Protein AF-A0AAW1Q7T7-F1 (afdb_monomer)

Structure (mmCIF, N/CA/C/O backbone):
data_AF-A0AAW1Q7T7-F1
#
_entry.id   AF-A0AAW1Q7T7-F1
#
loop_
_atom_site.group_PDB
_atom_site.id
_atom_site.type_symbol
_atom_site.label_atom_id
_atom_site.label_alt_id
_atom_site.label_comp_id
_atom_site.label_asym_id
_atom_site.label_entity_id
_atom_site.label_seq_id
_atom_site.pdbx_PDB_ins_code
_atom_site.Cartn_x
_atom_site.Cartn_y
_atom_site.Cartn_z
_atom_site.occupancy
_atom_site.B_iso_or_equiv
_atom_site.auth_seq_id
_atom_site.auth_comp_id
_atom_site.auth_asym_id
_atom_site.auth_atom_id
_atom_site.pdbx_PDB_model_num
ATOM 1 N N . MET A 1 1 ? 33.930 30.000 38.695 1.00 44.94 1 MET A N 1
ATOM 2 C CA . MET A 1 1 ? 34.443 30.923 37.658 1.00 44.94 1 MET A CA 1
ATOM 3 C C . MET A 1 1 ? 34.977 30.134 36.463 1.00 44.94 1 MET A C 1
ATOM 5 O O . MET A 1 1 ? 36.098 29.655 36.523 1.00 44.94 1 MET A O 1
ATOM 9 N N . ARG A 1 2 ? 34.186 29.991 35.392 1.00 41.31 2 ARG A N 1
ATOM 10 C CA . ARG A 1 2 ? 34.648 29.718 34.016 1.00 41.31 2 ARG A CA 1
ATOM 11 C C . ARG A 1 2 ? 33.565 30.243 33.070 1.00 41.31 2 ARG A C 1
ATOM 13 O O . ARG A 1 2 ? 32.396 29.913 33.235 1.00 41.31 2 ARG A O 1
ATOM 20 N N . ARG A 1 3 ? 33.967 31.155 32.183 1.00 44.03 3 ARG A N 1
ATOM 21 C CA . ARG A 1 3 ? 33.122 31.915 31.253 1.00 44.03 3 ARG A CA 1
ATOM 22 C C . ARG A 1 3 ? 32.625 31.002 30.128 1.00 44.03 3 ARG A C 1
ATOM 24 O O . ARG A 1 3 ? 33.447 30.378 29.466 1.00 44.03 3 ARG A O 1
ATOM 31 N N . LEU A 1 4 ? 31.319 30.996 29.876 1.00 41.22 4 LEU A N 1
ATOM 32 C CA . LEU A 1 4 ? 30.745 30.609 28.589 1.00 41.22 4 LEU A CA 1
ATOM 33 C C . LEU A 1 4 ? 30.208 31.884 27.941 1.00 41.22 4 LEU A C 1
ATOM 35 O O . LEU A 1 4 ? 29.220 32.454 28.394 1.00 41.22 4 LEU A O 1
ATOM 39 N N . ALA A 1 5 ? 30.933 32.360 26.931 1.00 43.62 5 ALA A N 1
ATOM 40 C CA . ALA A 1 5 ? 30.494 33.424 26.046 1.00 43.62 5 ALA A CA 1
ATOM 41 C C . ALA A 1 5 ? 29.508 32.828 25.034 1.00 43.62 5 ALA A C 1
ATOM 43 O O . ALA A 1 5 ? 29.827 31.876 24.320 1.00 43.62 5 ALA A O 1
ATOM 44 N N . SER A 1 6 ? 28.303 33.381 25.013 1.00 41.16 6 SER A N 1
ATOM 45 C CA . SER A 1 6 ? 27.239 33.078 24.069 1.00 41.16 6 SER A CA 1
ATOM 46 C C . SER A 1 6 ? 27.596 33.599 22.674 1.00 41.16 6 SER A C 1
ATOM 48 O O . SER A 1 6 ? 27.747 34.798 22.449 1.00 41.16 6 SER A O 1
ATOM 50 N N . PHE A 1 7 ? 27.699 32.683 21.713 1.00 42.03 7 PHE A N 1
ATOM 51 C CA . PHE A 1 7 ? 27.683 33.000 20.288 1.00 42.03 7 PHE A CA 1
ATOM 52 C C . PHE A 1 7 ? 26.239 33.290 19.862 1.00 42.03 7 PHE A C 1
ATOM 54 O O . PHE A 1 7 ? 25.467 32.383 19.561 1.00 42.03 7 PHE A O 1
ATOM 61 N N . GLY A 1 8 ? 25.874 34.570 19.842 1.00 42.44 8 GLY A N 1
ATOM 62 C CA . GLY A 1 8 ? 24.710 35.060 19.115 1.00 42.44 8 GLY A CA 1
ATOM 63 C C . GLY A 1 8 ? 25.086 35.326 17.659 1.00 42.44 8 GLY A C 1
ATOM 64 O O . GLY A 1 8 ? 25.745 36.318 17.361 1.00 42.44 8 GLY A O 1
ATOM 65 N N . LYS A 1 9 ? 24.660 34.454 16.744 1.00 38.69 9 LYS A N 1
ATOM 66 C CA . LYS A 1 9 ? 24.542 34.775 15.316 1.00 38.69 9 LYS A CA 1
ATOM 67 C C . LYS A 1 9 ? 23.088 34.557 14.920 1.00 38.69 9 LYS A C 1
ATOM 69 O O . LYS A 1 9 ? 22.666 33.437 14.659 1.00 38.69 9 LYS A O 1
ATOM 74 N N . GLN A 1 10 ? 22.325 35.646 14.926 1.00 40.47 10 GLN A N 1
ATOM 75 C CA . GLN A 1 10 ? 21.018 35.717 14.289 1.00 40.47 10 GLN A CA 1
ATOM 76 C C . GLN A 1 10 ? 21.239 35.648 12.775 1.00 40.47 10 GLN A C 1
ATOM 78 O O . GLN A 1 10 ? 21.651 36.623 12.153 1.00 40.47 10 GLN A O 1
ATOM 83 N N . SER A 1 11 ? 21.022 34.479 12.182 1.00 43.03 11 SER A N 1
ATOM 84 C CA . SER A 1 11 ? 20.823 34.362 10.740 1.00 43.03 11 SER A CA 1
ATOM 85 C C . SER A 1 11 ? 19.394 34.798 10.424 1.00 43.03 11 SER A C 1
ATOM 87 O O . SER A 1 11 ? 18.432 34.168 10.864 1.00 43.03 11 SER A O 1
ATOM 89 N N . SER A 1 12 ? 19.269 35.894 9.688 1.00 42.62 12 SER A N 1
ATOM 90 C CA . SER A 1 12 ? 18.025 36.426 9.144 1.00 42.62 12 SER A CA 1
ATOM 91 C C . SER A 1 12 ? 17.341 35.406 8.225 1.00 42.62 12 SER A C 1
ATOM 93 O O . SER A 1 12 ? 17.809 35.114 7.130 1.00 42.62 12 SER A O 1
ATOM 95 N N . PHE A 1 13 ? 16.190 34.891 8.658 1.00 43.06 13 PHE A N 1
ATOM 96 C CA . PHE A 1 13 ? 15.262 34.068 7.868 1.00 43.06 13 PHE A CA 1
ATOM 97 C C . PHE A 1 13 ? 14.392 34.925 6.919 1.00 43.06 13 PHE A C 1
ATOM 99 O O . PHE A 1 13 ? 13.190 34.715 6.791 1.00 43.06 13 PHE A O 1
ATOM 106 N N . SER A 1 14 ? 14.975 35.923 6.251 1.00 41.00 14 SER A N 1
ATOM 107 C CA . SER A 1 14 ? 14.226 36.902 5.443 1.00 41.00 14 SER A CA 1
ATOM 108 C C . SER A 1 14 ? 14.039 36.514 3.969 1.00 41.00 14 SER A C 1
ATOM 110 O O . SER A 1 14 ? 13.697 37.368 3.160 1.00 41.00 14 SER A O 1
ATOM 112 N N . SER A 1 15 ? 14.262 35.256 3.584 1.00 43.44 15 SER A N 1
ATOM 113 C CA . SER A 1 15 ? 14.138 34.811 2.184 1.00 43.44 15 SER A CA 1
ATOM 114 C C . SER A 1 15 ? 13.357 33.506 2.008 1.00 43.44 15 SER A C 1
ATOM 116 O O . SER A 1 15 ? 13.560 32.785 1.034 1.00 43.44 15 SER A O 1
ATOM 118 N N . SER A 1 16 ? 12.433 33.203 2.927 1.00 38.94 16 SER A N 1
ATOM 119 C CA . SER A 1 16 ? 11.450 32.133 2.727 1.00 38.94 16 SER A CA 1
ATOM 120 C C . SER A 1 16 ? 10.148 32.712 2.146 1.00 38.94 16 SER A C 1
ATOM 122 O O . SER A 1 16 ? 9.532 33.553 2.804 1.00 38.94 16 SER A O 1
ATOM 124 N N . PRO A 1 17 ? 9.682 32.267 0.962 1.00 45.09 17 PRO A N 1
ATOM 125 C CA . PRO A 1 17 ? 8.461 32.763 0.307 1.00 45.09 17 PRO A CA 1
ATOM 126 C C . PRO A 1 17 ? 7.149 32.360 1.013 1.00 45.09 17 PRO A C 1
ATOM 128 O O . PRO A 1 17 ? 6.070 32.549 0.464 1.00 45.09 17 PRO A O 1
ATOM 131 N N . LEU A 1 18 ? 7.227 31.802 2.226 1.00 40.97 18 LEU A N 1
ATOM 132 C CA . LEU A 1 18 ? 6.085 31.328 3.016 1.00 40.97 18 LEU A CA 1
ATOM 133 C C . LEU A 1 18 ? 5.982 32.008 4.391 1.00 40.97 18 LEU A C 1
ATOM 135 O O . LEU A 1 18 ? 5.344 31.472 5.294 1.00 40.97 18 LEU A O 1
ATOM 139 N N . CYS A 1 19 ? 6.614 33.169 4.589 1.00 38.28 19 CYS A N 1
ATOM 140 C CA . CYS A 1 19 ? 6.467 33.914 5.838 1.00 38.28 19 CYS A CA 1
ATOM 141 C C . CYS A 1 19 ? 5.111 34.660 5.860 1.00 38.28 19 CYS A C 1
ATOM 143 O O . CYS A 1 19 ? 4.903 35.534 5.018 1.00 38.28 19 CYS A O 1
ATOM 145 N N . PRO A 1 20 ? 4.200 34.384 6.814 1.00 48.12 20 PRO A N 1
ATOM 146 C CA . PRO A 1 20 ? 2.884 35.029 6.905 1.00 48.12 20 PRO A CA 1
ATOM 147 C C . PRO A 1 20 ? 2.938 36.454 7.491 1.00 48.12 20 PRO A C 1
ATOM 149 O O . PRO A 1 20 ? 1.910 37.013 7.853 1.00 48.12 20 PRO A O 1
ATOM 152 N N . ALA A 1 21 ? 4.129 37.047 7.602 1.00 46.38 21 ALA A N 1
ATOM 153 C CA . ALA A 1 21 ? 4.367 38.346 8.226 1.00 46.38 21 ALA A CA 1
ATOM 154 C C . ALA A 1 21 ? 4.917 39.374 7.223 1.00 46.38 21 ALA A C 1
ATOM 156 O O . ALA A 1 21 ? 5.880 40.082 7.510 1.00 46.38 21 ALA A O 1
ATOM 157 N N . VAL A 1 22 ? 4.318 39.448 6.032 1.00 44.97 22 VAL A N 1
ATOM 158 C CA . VAL A 1 22 ? 4.438 40.649 5.198 1.00 44.97 22 VAL A CA 1
ATOM 159 C C . VAL A 1 22 ? 3.361 41.620 5.690 1.00 44.97 22 VAL A C 1
ATOM 161 O O . VAL A 1 22 ? 2.180 41.301 5.545 1.00 44.97 22 VAL A O 1
ATOM 164 N N . PRO A 1 23 ? 3.716 42.759 6.314 1.00 45.16 23 PRO A N 1
ATOM 165 C CA . PRO A 1 23 ? 2.733 43.765 6.687 1.00 45.16 23 PRO A CA 1
ATOM 166 C C . PRO A 1 23 ? 2.073 44.286 5.409 1.00 45.16 23 PRO A C 1
ATOM 168 O O . PRO A 1 23 ? 2.714 44.903 4.560 1.00 45.16 23 PRO A O 1
ATOM 171 N N . LEU A 1 24 ? 0.788 43.978 5.258 1.00 49.56 24 LEU A N 1
ATOM 172 C CA . LEU A 1 24 ? -0.066 44.399 4.153 1.00 49.56 24 LEU A CA 1
ATOM 173 C C . LEU A 1 24 ? -0.514 45.859 4.335 1.00 49.56 24 LEU A C 1
ATOM 175 O O . LEU A 1 24 ? -1.683 46.176 4.137 1.00 49.56 24 LEU A O 1
ATOM 179 N N . ASP A 1 25 ? 0.404 46.763 4.681 1.00 47.12 25 ASP A N 1
ATOM 180 C CA . ASP A 1 25 ? 0.118 48.199 4.685 1.00 47.12 25 ASP A CA 1
ATOM 181 C C . ASP A 1 25 ? 0.020 48.681 3.228 1.00 47.12 25 ASP A C 1
ATOM 183 O O . ASP A 1 25 ? 1.009 49.025 2.583 1.00 47.12 25 ASP A O 1
ATOM 187 N N . GLY A 1 26 ? -1.197 48.630 2.678 1.00 51.69 26 GLY A N 1
ATOM 188 C CA . GLY A 1 26 ? -1.548 49.194 1.368 1.00 51.69 26 GLY A CA 1
ATOM 189 C C . GLY A 1 26 ? -2.269 48.254 0.394 1.00 51.69 26 GLY A C 1
ATOM 190 O O . GLY A 1 26 ? -2.824 48.729 -0.599 1.00 51.69 26 GLY A O 1
ATOM 191 N N . SER A 1 27 ? -2.332 46.945 0.671 1.00 46.44 27 SER A N 1
ATOM 192 C CA . SER A 1 27 ? -2.982 45.972 -0.234 1.00 46.44 27 SER A CA 1
ATOM 193 C C . SER A 1 27 ? -4.515 45.945 -0.155 1.00 46.44 27 SER A C 1
ATOM 195 O O . SER A 1 27 ? -5.161 45.355 -1.015 1.00 46.44 27 SER A O 1
ATOM 197 N N . GLU A 1 28 ? -5.106 46.618 0.836 1.00 48.56 28 GLU A N 1
ATOM 198 C CA . GLU A 1 28 ? -6.566 46.694 0.997 1.00 48.56 28 GLU A CA 1
ATOM 199 C C . GLU A 1 28 ? -7.219 47.741 0.083 1.00 48.56 28 GLU A C 1
ATOM 201 O O . GLU A 1 28 ? -8.440 47.784 -0.065 1.00 48.56 28 GLU A O 1
ATOM 206 N N . THR A 1 29 ? -6.424 48.583 -0.584 1.00 57.12 29 THR A N 1
ATOM 207 C CA . THR A 1 29 ? -6.961 49.514 -1.577 1.00 57.12 29 THR A CA 1
ATOM 208 C C . THR A 1 29 ? -7.145 48.802 -2.919 1.00 57.12 29 THR A C 1
ATOM 210 O O . THR A 1 29 ? -6.267 48.083 -3.394 1.00 57.12 29 THR A O 1
ATOM 213 N N . VAL A 1 30 ? -8.278 49.044 -3.588 1.00 57.25 30 VAL A N 1
ATOM 214 C CA . VAL A 1 30 ? -8.603 48.510 -4.932 1.00 57.25 30 VAL A CA 1
ATOM 215 C C . VAL A 1 30 ? -7.487 48.785 -5.961 1.00 57.25 30 VAL A C 1
ATOM 217 O O . VAL A 1 30 ? -7.353 48.070 -6.955 1.00 57.25 30 VAL A O 1
ATOM 220 N N . LEU A 1 31 ? -6.661 49.807 -5.716 1.00 59.38 31 LEU A N 1
ATOM 221 C CA . LEU A 1 31 ? -5.481 50.145 -6.512 1.00 59.38 31 LEU A CA 1
ATOM 222 C C . LEU A 1 31 ? -4.320 49.156 -6.299 1.00 59.38 31 LEU A C 1
ATOM 224 O O . LEU A 1 31 ? -3.763 48.684 -7.287 1.00 59.38 31 LEU A O 1
ATOM 228 N N . GLY A 1 32 ? -4.025 48.756 -5.058 1.00 62.41 32 GLY A N 1
ATOM 229 C CA . GLY A 1 32 ? -2.975 47.774 -4.751 1.00 62.41 32 GLY A CA 1
ATOM 230 C C . GLY A 1 32 ? -3.259 46.384 -5.330 1.00 62.41 32 GLY A C 1
ATOM 231 O O . GLY A 1 32 ? -2.369 45.750 -5.895 1.00 62.41 32 GLY A O 1
ATOM 232 N N . LEU A 1 33 ? -4.521 45.941 -5.294 1.00 63.22 33 LEU A N 1
ATOM 233 C CA . LEU A 1 33 ? -4.951 44.695 -5.945 1.00 63.22 33 LEU A CA 1
ATOM 234 C C . LEU A 1 33 ? -4.809 44.748 -7.473 1.00 63.22 33 LEU A C 1
ATOM 236 O O . LEU A 1 33 ? -4.419 43.756 -8.087 1.00 63.22 33 LEU A O 1
ATOM 240 N N . ARG A 1 34 ? -5.088 45.900 -8.097 1.00 71.44 34 ARG A N 1
ATOM 241 C CA . ARG A 1 34 ? -4.909 46.076 -9.548 1.00 71.44 34 ARG A CA 1
ATOM 242 C C . ARG A 1 34 ? -3.444 46.053 -9.958 1.00 71.44 34 ARG A C 1
ATOM 244 O O . ARG A 1 34 ? -3.133 45.490 -11.006 1.00 71.44 34 ARG A O 1
ATOM 251 N N . ASP A 1 35 ? -2.559 46.634 -9.158 1.00 72.88 35 ASP A N 1
ATOM 252 C CA . ASP A 1 35 ? -1.129 46.624 -9.463 1.00 72.88 35 ASP A CA 1
ATOM 253 C C . ASP A 1 35 ? -0.505 45.244 -9.232 1.00 72.88 35 ASP A C 1
ATOM 255 O O . ASP A 1 35 ? 0.320 44.813 -10.038 1.00 72.88 35 ASP A O 1
ATOM 259 N N . LEU A 1 36 ? -0.976 44.484 -8.238 1.00 74.12 36 LEU A N 1
ATOM 260 C CA . LEU A 1 36 ? -0.562 43.093 -8.041 1.00 74.12 36 LEU A CA 1
ATOM 261 C C . LEU A 1 36 ? -1.057 42.182 -9.177 1.00 74.12 36 LEU A C 1
ATOM 263 O O . LEU A 1 36 ? -0.293 41.355 -9.677 1.00 74.12 36 LEU A O 1
ATOM 267 N N . ASP A 1 37 ? -2.288 42.383 -9.659 1.00 80.50 37 ASP A N 1
ATOM 268 C CA . ASP A 1 37 ? -2.829 41.634 -10.800 1.00 80.50 37 ASP A CA 1
ATOM 269 C C . ASP A 1 37 ? -2.096 41.984 -12.112 1.00 80.50 37 ASP A C 1
ATOM 271 O O . ASP A 1 37 ? -1.782 41.101 -12.913 1.00 80.50 37 ASP A O 1
ATOM 275 N N . ARG A 1 38 ? -1.713 43.257 -12.312 1.00 82.38 38 ARG A N 1
ATOM 276 C CA . ARG A 1 38 ? -0.833 43.667 -13.425 1.00 82.38 38 ARG A CA 1
ATOM 277 C C . ARG A 1 38 ? 0.541 43.017 -13.332 1.00 82.38 38 ARG A C 1
ATOM 279 O O . ARG A 1 38 ? 1.040 42.528 -14.343 1.00 82.38 38 ARG A O 1
ATOM 286 N N . HIS A 1 39 ? 1.135 42.979 -12.142 1.00 80.06 39 HIS A N 1
ATOM 287 C CA . HIS A 1 39 ? 2.454 42.384 -11.953 1.00 80.06 39 HIS A CA 1
ATOM 288 C C . HIS A 1 39 ? 2.426 40.869 -12.194 1.00 80.06 39 HIS A C 1
ATOM 290 O O . HIS A 1 39 ? 3.342 40.335 -12.814 1.00 80.06 39 HIS A O 1
ATOM 296 N N . HIS A 1 40 ? 1.349 40.192 -11.781 1.00 83.69 40 HIS A N 1
ATOM 297 C CA . HIS A 1 40 ? 1.169 38.758 -12.001 1.00 83.69 40 HIS A CA 1
ATOM 298 C C . HIS A 1 40 ? 0.929 38.408 -13.480 1.00 83.69 40 HIS A C 1
ATOM 300 O O . HIS A 1 40 ? 1.412 37.385 -13.972 1.00 83.69 40 HIS A O 1
ATOM 306 N N . ARG A 1 41 ? 0.216 39.269 -14.220 1.00 87.25 41 ARG A N 1
ATOM 307 C CA . ARG A 1 41 ? 0.056 39.122 -15.677 1.00 87.25 41 ARG A CA 1
ATOM 308 C C . ARG A 1 41 ? 1.370 39.360 -16.411 1.00 87.25 41 ARG A C 1
ATOM 310 O O . ARG A 1 41 ? 1.741 38.532 -17.234 1.00 87.25 41 ARG A O 1
ATOM 317 N N . ALA A 1 42 ? 2.115 40.404 -16.045 1.00 87.25 42 ALA A N 1
ATOM 318 C CA . ALA A 1 42 ? 3.419 40.692 -16.638 1.00 87.25 42 ALA A CA 1
ATOM 319 C C . ALA A 1 42 ? 4.427 39.549 -16.417 1.00 87.25 42 ALA A C 1
ATOM 321 O O . ALA A 1 42 ? 5.165 39.194 -17.335 1.00 87.25 42 ALA A O 1
ATOM 322 N N . THR A 1 43 ? 4.429 38.914 -15.237 1.00 86.50 43 THR A N 1
ATOM 323 C CA . THR A 1 43 ? 5.285 37.742 -14.984 1.00 86.50 43 THR A CA 1
ATOM 324 C C . THR A 1 43 ? 4.849 36.525 -15.793 1.00 86.50 43 THR A C 1
ATOM 326 O O . THR A 1 43 ? 5.700 35.859 -16.373 1.00 86.50 43 THR A O 1
ATOM 329 N N . LYS A 1 44 ? 3.539 36.266 -15.910 1.00 89.88 44 LYS A N 1
ATOM 330 C CA . LYS A 1 44 ? 3.030 35.155 -16.731 1.00 89.88 44 LYS A CA 1
ATOM 331 C C . LYS A 1 44 ? 3.314 35.347 -18.217 1.00 89.88 44 LYS A C 1
ATOM 333 O O . LYS A 1 44 ? 3.644 34.384 -18.900 1.00 89.88 44 LYS A O 1
ATOM 338 N N . GLU A 1 45 ? 3.212 36.573 -18.721 1.00 91.56 45 GLU A N 1
ATOM 339 C CA . GLU A 1 45 ? 3.551 36.895 -20.110 1.00 91.56 45 GLU A CA 1
ATOM 340 C C . GLU A 1 45 ? 5.056 36.750 -20.368 1.00 91.56 45 GLU A C 1
ATOM 342 O O . GLU A 1 45 ? 5.449 36.179 -21.385 1.00 91.56 45 GLU A O 1
ATOM 347 N N . ALA A 1 46 ? 5.906 37.183 -19.430 1.00 87.94 46 ALA A N 1
ATOM 348 C CA . ALA A 1 46 ? 7.352 36.991 -19.522 1.00 87.94 46 ALA A CA 1
ATOM 349 C C . ALA A 1 46 ? 7.747 35.503 -19.483 1.00 87.94 46 ALA A C 1
ATOM 351 O O . ALA A 1 46 ? 8.603 35.076 -20.258 1.00 87.94 46 ALA A O 1
ATOM 352 N N . GLU A 1 47 ? 7.099 34.700 -18.634 1.00 88.88 47 GLU A N 1
ATOM 353 C CA . GLU A 1 47 ? 7.290 33.247 -18.584 1.00 88.88 47 GLU A CA 1
ATOM 354 C C . GLU A 1 47 ? 6.807 32.567 -19.870 1.00 88.88 47 GLU A C 1
ATOM 356 O O . GLU A 1 47 ? 7.542 31.765 -20.444 1.00 88.88 47 GLU A O 1
ATOM 361 N N . ALA A 1 48 ? 5.635 32.944 -20.388 1.00 88.69 48 ALA A N 1
ATOM 362 C CA . ALA A 1 48 ? 5.112 32.415 -21.646 1.00 88.69 48 ALA A CA 1
ATOM 363 C C . ALA A 1 48 ? 6.021 32.754 -22.842 1.00 88.69 48 ALA A C 1
ATOM 365 O O . ALA A 1 48 ? 6.261 31.901 -23.699 1.00 88.69 48 ALA A O 1
ATOM 366 N N . LEU A 1 49 ? 6.580 33.969 -22.892 1.00 90.69 49 LEU A N 1
ATOM 367 C CA . LEU A 1 49 ? 7.552 34.368 -23.915 1.00 90.69 49 LEU A CA 1
ATOM 368 C C . LEU A 1 49 ? 8.894 33.637 -23.756 1.00 90.69 49 LEU A C 1
ATOM 370 O O . LEU A 1 49 ? 9.504 33.258 -24.759 1.00 90.69 49 LEU A O 1
ATOM 374 N N . ALA A 1 50 ? 9.346 33.392 -22.523 1.00 87.19 50 ALA A N 1
ATOM 375 C CA . ALA A 1 50 ? 10.545 32.601 -22.255 1.00 87.19 50 ALA A CA 1
ATOM 376 C C . ALA A 1 50 ? 10.360 31.125 -22.656 1.00 87.19 50 ALA A C 1
ATOM 378 O O . ALA A 1 50 ? 11.270 30.534 -23.246 1.00 87.19 50 ALA A O 1
ATOM 379 N N . GLU A 1 51 ? 9.182 30.545 -22.413 1.00 83.50 51 GLU A N 1
ATOM 380 C CA . GLU A 1 51 ? 8.823 29.200 -22.874 1.00 83.50 51 GLU A CA 1
ATOM 381 C C . GLU A 1 51 ? 8.744 29.127 -24.402 1.00 83.50 51 GLU A C 1
ATOM 383 O O . GLU A 1 51 ? 9.334 28.226 -25.000 1.00 83.50 51 GLU A O 1
ATOM 388 N N . LEU A 1 52 ? 8.124 30.114 -25.059 1.00 86.88 52 LEU A N 1
ATOM 389 C CA . LEU A 1 52 ? 8.094 30.221 -26.522 1.00 86.88 52 LEU A CA 1
ATOM 390 C C . LEU A 1 52 ? 9.503 30.325 -27.121 1.00 86.88 52 LEU A C 1
ATOM 392 O O . LEU A 1 52 ? 9.816 29.633 -28.091 1.00 86.88 52 LEU A O 1
ATOM 396 N N . ALA A 1 53 ? 10.390 31.124 -26.521 1.00 83.00 53 ALA A N 1
ATOM 397 C CA . ALA A 1 53 ? 11.781 31.239 -26.958 1.00 83.00 53 ALA A CA 1
ATOM 398 C C . ALA A 1 53 ? 12.572 29.933 -26.743 1.00 83.00 53 ALA A C 1
ATOM 400 O O . ALA A 1 53 ? 13.418 29.565 -27.566 1.00 83.00 53 ALA A O 1
ATOM 401 N N . LYS A 1 54 ? 12.283 29.197 -25.663 1.00 80.50 54 LYS A N 1
ATOM 402 C CA . LYS A 1 54 ? 12.873 27.882 -25.377 1.00 80.50 54 LYS A CA 1
ATOM 403 C C . LYS A 1 54 ? 12.365 26.814 -26.353 1.00 80.50 54 LYS A C 1
ATOM 405 O O . LYS A 1 54 ? 13.162 26.001 -26.829 1.00 80.50 54 LYS A O 1
ATOM 410 N N . HIS A 1 55 ? 11.084 26.858 -26.723 1.00 74.69 55 HIS A N 1
ATOM 411 C CA . HIS A 1 55 ? 10.485 26.005 -27.751 1.00 74.69 55 HIS A CA 1
ATOM 412 C C . HIS A 1 55 ? 11.027 26.303 -29.157 1.00 74.69 55 HIS A C 1
ATOM 414 O O . HIS A 1 55 ? 11.372 25.378 -29.890 1.00 74.69 55 HIS A O 1
ATOM 420 N N . ALA A 1 56 ? 11.221 27.576 -29.510 1.00 77.19 56 ALA A N 1
ATOM 421 C CA . ALA A 1 56 ? 11.823 27.961 -30.787 1.00 77.19 56 ALA A CA 1
ATOM 422 C C . ALA A 1 56 ? 13.288 27.492 -30.913 1.00 77.19 56 ALA A C 1
ATOM 424 O O . ALA A 1 56 ? 13.696 26.995 -31.962 1.00 77.19 56 ALA A O 1
ATOM 425 N N . ARG A 1 57 ? 14.075 27.568 -29.827 1.00 70.50 57 ARG A N 1
ATOM 426 C CA . ARG A 1 57 ? 15.464 27.063 -29.803 1.00 70.50 57 ARG A CA 1
ATOM 427 C C . ARG A 1 57 ? 15.550 25.536 -29.839 1.00 70.50 57 ARG A C 1
ATOM 429 O O . ARG A 1 57 ? 16.462 24.997 -30.461 1.00 70.50 57 ARG A O 1
ATOM 436 N N . SER A 1 58 ? 14.598 24.837 -29.222 1.00 61.00 58 SER A N 1
ATOM 437 C CA . SER A 1 58 ? 14.523 23.369 -29.288 1.00 61.00 58 SER A CA 1
ATOM 438 C C . SER A 1 58 ? 14.014 22.852 -30.640 1.00 61.00 58 SER A C 1
ATOM 440 O O . SER A 1 58 ? 14.363 21.738 -31.018 1.00 61.00 58 SER A O 1
ATOM 442 N N . ALA A 1 59 ? 13.306 23.670 -31.429 1.00 62.69 59 ALA A N 1
ATOM 443 C CA . ALA A 1 59 ? 12.913 23.333 -32.801 1.00 62.69 59 ALA A CA 1
ATOM 444 C C . ALA A 1 59 ? 14.081 23.358 -33.816 1.00 62.69 59 ALA A C 1
ATOM 446 O O . ALA A 1 59 ? 14.003 22.701 -34.853 1.00 62.69 59 ALA A O 1
ATOM 447 N N . GLN A 1 60 ? 15.179 24.075 -33.530 1.00 64.06 60 GLN A N 1
ATOM 448 C CA . GLN A 1 60 ? 16.362 24.156 -34.409 1.00 64.06 60 GLN A CA 1
ATOM 449 C C . GLN A 1 60 ? 17.479 23.150 -34.067 1.00 64.06 60 GLN A C 1
ATOM 451 O O . GLN A 1 60 ? 18.373 22.921 -34.886 1.00 64.06 60 GLN A O 1
ATOM 456 N N . GLN A 1 61 ? 17.433 22.486 -32.907 1.00 57.41 61 GLN A N 1
ATOM 457 C CA . GLN A 1 61 ? 18.334 21.373 -32.589 1.00 57.41 61 GLN A CA 1
ATOM 458 C C . GLN A 1 61 ? 17.782 20.056 -33.161 1.00 57.41 61 GLN A C 1
ATOM 460 O O . GLN A 1 61 ? 16.888 19.445 -32.592 1.00 57.41 61 GLN A O 1
ATOM 465 N N . ARG A 1 62 ? 18.335 19.640 -34.312 1.00 49.28 62 ARG A N 1
ATOM 466 C CA . ARG A 1 62 ? 18.227 18.318 -34.979 1.00 49.28 62 ARG A CA 1
ATOM 467 C C . ARG A 1 62 ? 17.215 17.308 -34.370 1.00 49.28 62 ARG A C 1
ATOM 469 O O . ARG A 1 62 ? 17.507 16.681 -33.348 1.00 49.28 62 ARG A O 1
ATOM 476 N N . PRO A 1 63 ? 16.107 16.998 -35.067 1.00 48.94 63 PRO A N 1
ATOM 477 C CA . PRO A 1 63 ? 15.033 16.151 -34.556 1.00 48.94 63 PRO A CA 1
ATOM 478 C C . PRO A 1 63 ? 15.297 14.658 -34.815 1.00 48.94 63 PRO A C 1
ATOM 480 O O . PRO A 1 63 ? 14.585 14.052 -35.610 1.00 48.94 63 PRO A O 1
ATOM 483 N N . ASN A 1 64 ? 16.319 14.036 -34.204 1.00 50.56 64 ASN A N 1
ATOM 484 C CA . ASN A 1 64 ? 16.541 12.604 -34.492 1.00 50.56 64 ASN A CA 1
ATOM 485 C C . ASN A 1 64 ? 16.864 11.638 -33.346 1.00 50.56 64 ASN A C 1
ATOM 487 O O . ASN A 1 64 ? 16.812 10.437 -33.592 1.00 50.56 64 ASN A O 1
ATOM 491 N N . HIS A 1 65 ? 17.085 12.073 -32.097 1.00 50.91 65 HIS A N 1
ATOM 492 C CA . HIS A 1 65 ? 17.318 11.094 -31.012 1.00 50.91 65 HIS A CA 1
ATOM 493 C C . HIS A 1 65 ? 16.567 11.300 -29.693 1.00 50.91 65 HIS A C 1
ATOM 495 O O . HIS A 1 65 ? 16.375 10.314 -28.992 1.00 50.91 65 HIS A O 1
ATOM 501 N N . GLN A 1 66 ? 16.053 12.492 -29.371 1.00 51.59 66 GLN A N 1
ATOM 502 C CA . GLN A 1 66 ? 15.355 12.707 -28.087 1.00 51.59 66 GLN A CA 1
ATOM 503 C C . GLN A 1 66 ? 13.818 12.676 -28.177 1.00 51.59 66 GLN A C 1
ATOM 505 O O . GLN A 1 66 ? 13.157 12.413 -27.181 1.00 51.59 66 GLN A O 1
ATOM 510 N N . ALA A 1 67 ? 13.229 12.848 -29.366 1.00 46.25 67 ALA A N 1
ATOM 511 C CA . ALA A 1 67 ? 11.771 12.803 -29.549 1.00 46.25 67 ALA A CA 1
ATOM 512 C C . ALA A 1 67 ? 11.197 11.375 -29.705 1.00 46.25 67 ALA A C 1
ATOM 514 O O . ALA A 1 67 ? 9.984 11.194 -29.710 1.00 46.25 67 ALA A O 1
ATOM 515 N N . ARG A 1 68 ? 12.047 10.344 -29.837 1.00 47.75 68 ARG A N 1
ATOM 516 C CA . ARG A 1 68 ? 11.627 8.958 -30.142 1.00 47.75 68 ARG A CA 1
ATOM 517 C C . ARG A 1 68 ? 11.579 8.022 -28.925 1.00 47.75 68 ARG A C 1
ATOM 519 O O . ARG A 1 68 ? 11.283 6.840 -29.085 1.00 47.75 68 ARG A O 1
ATOM 526 N N . THR A 1 69 ? 11.856 8.547 -27.733 1.00 51.91 69 THR A N 1
ATOM 527 C CA . THR A 1 69 ? 11.809 7.844 -26.437 1.00 51.91 69 THR A CA 1
ATOM 528 C C . THR A 1 69 ? 10.792 8.457 -25.476 1.00 51.91 69 THR A C 1
ATOM 530 O O . THR A 1 69 ? 10.825 8.183 -24.282 1.00 51.91 69 THR A O 1
ATOM 533 N N . GLN A 1 70 ? 9.812 9.219 -25.974 1.00 51.84 70 GLN A N 1
ATOM 534 C CA . GLN A 1 70 ? 8.538 9.338 -25.261 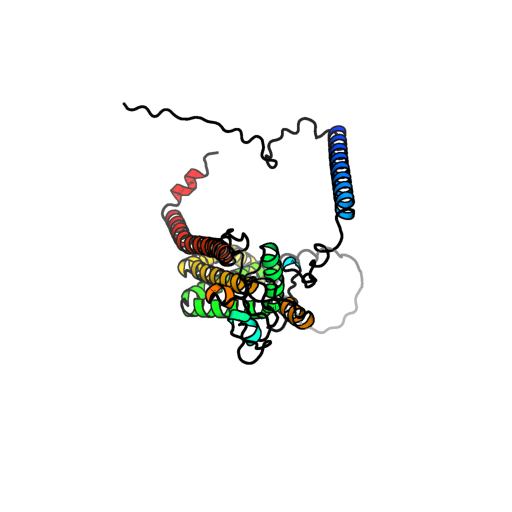1.00 51.84 70 GLN A CA 1
ATOM 535 C C . GLN A 1 70 ? 7.767 8.035 -25.489 1.00 51.84 70 GLN A C 1
ATOM 537 O O . GLN A 1 70 ? 6.853 7.950 -26.306 1.00 51.84 70 GLN A O 1
ATOM 542 N N . HIS A 1 71 ? 8.250 6.977 -24.832 1.00 53.56 71 HIS A N 1
ATOM 543 C CA . HIS A 1 71 ? 7.568 5.697 -24.717 1.00 53.56 71 HIS A CA 1
ATOM 544 C C . HIS A 1 71 ? 6.124 5.967 -24.325 1.00 53.56 71 HIS A C 1
ATOM 546 O O . HIS A 1 71 ? 5.882 6.838 -23.491 1.00 53.56 71 HIS A O 1
ATOM 552 N N . MET A 1 72 ? 5.183 5.269 -24.965 1.00 54.59 72 MET A N 1
ATOM 553 C CA . MET A 1 72 ? 3.769 5.367 -24.630 1.00 54.59 72 MET A CA 1
ATOM 554 C C . MET A 1 72 ? 3.606 5.146 -23.129 1.00 54.59 72 MET A C 1
ATOM 556 O O . MET A 1 72 ? 3.697 4.023 -22.640 1.00 54.59 72 MET A O 1
ATOM 560 N N . ARG A 1 73 ? 3.452 6.272 -22.428 1.00 67.81 73 ARG A N 1
ATOM 561 C CA . ARG A 1 73 ? 3.268 6.365 -20.989 1.00 67.81 73 ARG A CA 1
ATOM 562 C C . ARG A 1 73 ? 2.020 5.583 -20.639 1.00 67.81 73 ARG A C 1
ATOM 564 O O . ARG A 1 73 ? 1.058 5.606 -21.406 1.00 67.81 73 ARG A O 1
ATOM 571 N N . TYR A 1 74 ? 2.041 4.914 -19.496 1.00 75.69 74 TYR A N 1
ATOM 572 C CA . TYR A 1 74 ? 0.852 4.334 -18.893 1.00 75.69 74 TYR A CA 1
ATOM 573 C C . TYR A 1 74 ? -0.319 5.332 -18.993 1.00 75.69 74 TYR A C 1
ATOM 575 O O . TYR A 1 74 ? -0.275 6.412 -18.411 1.00 75.69 74 TYR A O 1
ATOM 583 N N . GLN A 1 75 ? -1.328 4.998 -19.808 1.00 78.50 75 GLN A N 1
ATOM 584 C CA . GLN A 1 75 ? -2.540 5.810 -20.008 1.00 78.50 75 GLN A CA 1
ATOM 585 C C . GLN A 1 75 ? -3.685 5.359 -19.090 1.00 78.50 75 GLN A C 1
ATOM 587 O O . GLN A 1 75 ? -4.836 5.748 -19.284 1.00 78.50 75 GLN A O 1
ATOM 592 N N . GLY A 1 76 ? -3.396 4.465 -18.143 1.00 82.06 76 GLY A N 1
ATOM 593 C CA . GLY A 1 76 ? -4.401 3.959 -17.224 1.00 82.06 76 GLY A CA 1
ATOM 594 C C . GLY A 1 76 ? -4.787 4.996 -16.167 1.00 82.06 76 GLY A C 1
ATOM 595 O O . GLY A 1 76 ? -4.161 6.052 -16.058 1.00 82.06 76 GLY A O 1
ATOM 596 N N . PRO A 1 77 ? -5.826 4.701 -15.370 1.00 88.44 77 PRO A N 1
ATOM 597 C CA . PRO A 1 77 ? -6.222 5.581 -14.287 1.00 88.44 77 PRO A CA 1
ATOM 598 C C . PRO A 1 77 ? -5.077 5.698 -13.282 1.00 88.44 77 PRO A C 1
ATOM 600 O O . PRO A 1 77 ? -4.446 4.701 -12.917 1.00 88.44 77 PRO A O 1
ATOM 603 N N . TYR A 1 78 ? -4.816 6.924 -12.849 1.00 89.00 78 TYR A N 1
ATOM 604 C CA . TYR A 1 78 ? -3.837 7.223 -11.810 1.00 89.00 78 TYR A CA 1
ATOM 605 C C . TYR A 1 78 ? -4.380 6.863 -10.422 1.00 89.00 78 TYR A C 1
ATOM 607 O O . TYR A 1 78 ? -5.593 6.765 -10.230 1.00 89.00 78 TYR A O 1
ATOM 615 N N . ILE A 1 79 ? -3.500 6.738 -9.418 1.00 89.25 79 ILE A N 1
ATOM 616 C CA . ILE A 1 79 ? -3.897 6.396 -8.036 1.00 89.25 79 ILE A CA 1
ATOM 617 C C . ILE A 1 79 ? -4.967 7.364 -7.502 1.00 89.25 79 ILE A C 1
ATOM 619 O O . ILE A 1 79 ? -5.931 6.936 -6.872 1.00 89.25 79 ILE A O 1
ATOM 623 N N . HIS A 1 80 ? -4.845 8.660 -7.807 1.00 89.81 80 HIS A N 1
ATOM 624 C CA . HIS A 1 80 ? -5.803 9.689 -7.384 1.00 89.81 80 HIS A CA 1
ATOM 625 C C . HIS A 1 80 ? -7.179 9.592 -8.073 1.00 89.81 80 HIS A C 1
ATOM 627 O O . HIS A 1 80 ? -8.116 10.266 -7.655 1.00 89.81 80 HIS A O 1
ATOM 633 N N . GLN A 1 81 ? -7.304 8.773 -9.120 1.00 92.69 81 GLN A N 1
ATOM 634 C CA . GLN A 1 81 ? -8.539 8.548 -9.879 1.00 92.69 81 GLN A CA 1
ATOM 635 C C . GLN A 1 81 ? -9.212 7.219 -9.515 1.00 92.69 81 GLN A C 1
ATOM 637 O O . GLN A 1 81 ? -10.255 6.893 -10.079 1.00 92.69 81 GLN A O 1
ATOM 642 N N . LEU A 1 82 ? -8.628 6.441 -8.595 1.00 92.06 82 LEU A N 1
ATOM 643 C CA . LEU A 1 82 ? -9.195 5.166 -8.172 1.00 92.06 82 LEU A CA 1
ATOM 644 C C . LEU A 1 82 ? -10.524 5.380 -7.442 1.00 92.06 82 LEU A C 1
ATOM 646 O O . LEU A 1 82 ? -10.639 6.170 -6.505 1.00 92.06 82 LEU A O 1
ATOM 650 N N . THR A 1 83 ? -11.528 4.618 -7.855 1.00 94.56 83 THR A N 1
ATOM 651 C CA . THR A 1 83 ? -12.874 4.627 -7.284 1.00 94.56 83 THR A CA 1
ATOM 652 C C . THR A 1 83 ? -13.138 3.356 -6.474 1.00 94.56 83 THR A C 1
ATOM 654 O O . THR A 1 83 ? -12.448 2.344 -6.601 1.00 94.56 83 THR A O 1
ATOM 657 N N . PHE A 1 84 ? -14.211 3.342 -5.675 1.00 93.81 84 PHE A N 1
ATOM 658 C CA . PHE A 1 84 ? -14.656 2.122 -4.982 1.00 93.81 84 PHE A CA 1
ATOM 659 C C . PHE A 1 84 ? -15.026 0.972 -5.935 1.00 93.81 84 PHE A C 1
ATOM 661 O O . PHE A 1 84 ? -15.051 -0.183 -5.512 1.00 93.81 84 PHE A O 1
ATOM 668 N N . GLN A 1 85 ? -15.327 1.262 -7.205 1.00 94.00 85 GLN A N 1
ATOM 669 C CA . GLN A 1 85 ? -15.593 0.223 -8.201 1.00 94.00 85 GLN A CA 1
ATOM 670 C C . GLN A 1 85 ? -14.311 -0.527 -8.577 1.00 94.00 85 GLN A C 1
ATOM 672 O O . GLN A 1 85 ? -14.362 -1.729 -8.829 1.00 94.00 85 GLN A O 1
ATOM 677 N N . ASP A 1 86 ? -13.157 0.137 -8.525 1.00 92.06 86 ASP A N 1
ATOM 678 C CA . ASP A 1 86 ? -11.868 -0.476 -8.848 1.00 92.06 86 ASP A CA 1
ATOM 679 C C . ASP A 1 86 ? -11.436 -1.499 -7.793 1.00 92.06 86 ASP A C 1
ATOM 681 O O . ASP A 1 86 ? -10.814 -2.504 -8.129 1.00 92.06 86 ASP A O 1
ATOM 685 N N . LEU A 1 87 ? -11.878 -1.324 -6.542 1.00 91.88 87 LEU A N 1
ATOM 686 C CA . LEU A 1 87 ? -11.717 -2.319 -5.474 1.00 91.88 87 LEU A CA 1
ATOM 687 C C . LEU A 1 87 ? -12.530 -3.602 -5.706 1.00 91.88 87 LEU A C 1
ATOM 689 O O . LEU A 1 87 ? -12.260 -4.613 -5.062 1.00 91.88 87 LEU A O 1
ATOM 693 N N . ARG A 1 88 ? -13.532 -3.578 -6.596 1.00 94.06 88 ARG A N 1
ATOM 694 C CA . ARG A 1 88 ? -14.333 -4.762 -6.955 1.00 94.06 88 ARG A CA 1
ATOM 695 C C . ARG A 1 88 ? -13.747 -5.553 -8.121 1.00 94.06 88 ARG A C 1
ATOM 697 O O . ARG A 1 88 ? -14.284 -6.610 -8.451 1.00 94.06 88 ARG A O 1
ATOM 704 N N . ARG A 1 89 ? -12.692 -5.051 -8.772 1.00 93.06 89 ARG A N 1
ATOM 705 C CA . ARG A 1 89 ? -12.018 -5.781 -9.851 1.00 93.06 89 ARG A CA 1
ATOM 706 C C . ARG A 1 89 ? -11.457 -7.090 -9.299 1.00 93.06 89 ARG A C 1
ATOM 708 O O . ARG A 1 89 ? -10.971 -7.142 -8.170 1.00 93.06 89 ARG A O 1
ATOM 715 N N . GLN A 1 90 ? -11.541 -8.150 -10.098 1.00 96.69 90 GLN A N 1
ATOM 716 C CA . GLN A 1 90 ? -10.973 -9.437 -9.713 1.00 96.69 90 GLN A CA 1
ATOM 717 C C . GLN A 1 90 ? -9.449 -9.308 -9.548 1.00 96.69 90 GLN A C 1
ATOM 719 O O . GLN A 1 90 ? -8.822 -8.561 -10.306 1.00 96.69 90 GLN A O 1
ATOM 724 N N . PRO A 1 91 ? -8.852 -9.998 -8.559 1.00 97.00 91 PRO A N 1
ATOM 725 C CA . PRO A 1 91 ? -7.402 -10.041 -8.431 1.00 97.00 91 PRO A CA 1
ATOM 726 C C . PRO A 1 91 ? -6.787 -10.653 -9.695 1.00 97.00 91 PRO A C 1
ATOM 728 O O . PRO A 1 91 ? -7.370 -11.544 -10.313 1.00 97.00 91 PRO A O 1
ATOM 731 N N . GLN A 1 92 ? -5.602 -10.174 -10.065 1.00 95.62 92 GLN A N 1
ATOM 732 C CA . GLN A 1 92 ? -4.812 -10.764 -11.141 1.00 95.62 92 GLN A CA 1
ATOM 733 C C . GLN A 1 92 ? -4.291 -12.142 -10.723 1.00 95.62 92 GLN A C 1
ATOM 735 O O . GLN A 1 92 ? -4.238 -12.464 -9.530 1.00 95.62 92 GLN A O 1
ATOM 740 N N . ASP A 1 93 ? -3.855 -12.933 -11.705 1.00 95.62 93 ASP A N 1
ATOM 741 C CA . ASP A 1 93 ? -3.211 -14.222 -11.452 1.00 95.62 93 ASP A CA 1
ATOM 742 C C . ASP A 1 93 ? -2.036 -14.059 -10.466 1.00 95.62 93 ASP A C 1
ATOM 744 O O . ASP A 1 93 ? -1.186 -13.174 -10.599 1.00 95.62 93 ASP A O 1
ATOM 748 N N . TRP A 1 94 ? -1.992 -14.923 -9.452 1.00 95.19 94 TRP A N 1
ATOM 749 C CA . TRP A 1 94 ? -0.939 -14.933 -8.443 1.00 95.19 94 TRP A CA 1
ATOM 750 C C . TRP A 1 94 ? 0.426 -15.276 -9.024 1.00 95.19 94 TRP A C 1
ATOM 752 O O . TRP A 1 94 ? 1.426 -14.743 -8.548 1.00 95.19 94 TRP A O 1
ATOM 762 N N . LEU A 1 95 ? 0.489 -16.115 -10.062 1.00 93.06 95 LEU A N 1
ATOM 763 C CA . LEU A 1 95 ? 1.756 -16.400 -10.737 1.00 93.06 95 LEU A CA 1
ATOM 764 C C . LEU A 1 95 ? 2.303 -15.140 -11.405 1.00 93.06 95 LEU A C 1
ATOM 766 O O . LEU A 1 95 ? 3.506 -14.881 -11.340 1.00 93.06 95 LEU A O 1
ATOM 770 N N . ARG A 1 96 ? 1.416 -14.318 -11.971 1.00 92.06 96 ARG A N 1
ATOM 771 C CA . ARG A 1 96 ? 1.767 -13.015 -12.531 1.00 92.06 96 ARG A CA 1
ATOM 772 C C . ARG A 1 96 ? 2.217 -12.043 -11.460 1.00 92.06 96 ARG A C 1
ATOM 774 O O . ARG A 1 96 ? 3.263 -11.425 -11.613 1.00 92.06 96 ARG A O 1
ATOM 781 N N . PHE A 1 97 ? 1.453 -11.948 -10.373 1.00 94.81 97 PHE A N 1
ATOM 782 C CA . PHE A 1 97 ? 1.780 -11.104 -9.229 1.00 94.81 97 PHE A CA 1
ATOM 783 C C . PHE A 1 97 ? 3.156 -11.470 -8.658 1.00 94.81 97 PHE A C 1
ATOM 785 O O . PHE A 1 97 ? 4.014 -10.623 -8.523 1.00 94.81 97 PHE A O 1
ATOM 792 N N . ILE A 1 98 ? 3.458 -12.746 -8.428 1.00 92.88 98 ILE A N 1
ATOM 793 C CA . ILE A 1 98 ? 4.765 -13.148 -7.875 1.00 92.88 98 ILE A CA 1
ATOM 794 C C . ILE A 1 98 ? 5.896 -13.041 -8.929 1.00 92.88 98 ILE A C 1
ATOM 796 O O . ILE A 1 98 ? 7.073 -13.233 -8.622 1.00 92.88 98 ILE A O 1
ATOM 800 N N . GLY A 1 99 ? 5.566 -12.727 -10.186 1.00 89.19 99 GLY A N 1
ATOM 801 C CA . GLY A 1 99 ? 6.524 -12.665 -11.285 1.00 89.19 99 GLY A CA 1
ATOM 802 C C . GLY A 1 99 ? 7.034 -14.040 -11.721 1.00 89.19 99 GLY A C 1
ATOM 803 O O . GLY A 1 99 ? 8.104 -14.132 -12.319 1.00 89.19 99 GLY A O 1
ATOM 804 N N . MET A 1 100 ? 6.293 -15.106 -11.416 1.00 88.50 100 MET A N 1
ATOM 805 C CA . MET A 1 100 ? 6.569 -16.473 -11.871 1.00 88.50 100 MET A CA 1
ATOM 806 C C . MET A 1 100 ? 5.927 -16.793 -13.222 1.00 88.50 100 MET A C 1
ATOM 808 O O . MET A 1 100 ? 6.245 -17.826 -13.810 1.00 88.50 100 MET A O 1
ATOM 812 N N . GLU A 1 101 ? 5.024 -15.945 -13.716 1.00 85.06 101 GLU A N 1
ATOM 813 C CA . GLU A 1 101 ? 4.380 -16.171 -15.004 1.00 85.06 101 GLU A CA 1
ATOM 814 C C . GLU A 1 101 ? 5.425 -16.164 -16.131 1.00 85.06 101 GLU A C 1
ATOM 816 O O . GLU A 1 101 ? 6.047 -15.151 -16.464 1.00 85.06 101 GLU A O 1
ATOM 821 N N . SER A 1 102 ? 5.652 -17.353 -16.692 1.00 59.84 102 SER A N 1
ATOM 822 C CA . SER A 1 102 ? 6.641 -17.607 -17.731 1.00 59.84 102 SER A CA 1
ATOM 823 C C . SER A 1 102 ? 6.152 -17.060 -19.067 1.00 59.84 102 SER A C 1
ATOM 825 O O . SER A 1 102 ? 5.622 -17.766 -19.920 1.00 59.84 102 SER A O 1
ATOM 827 N N . HIS A 1 103 ? 6.321 -15.760 -19.270 1.00 64.00 103 HIS A N 1
ATOM 828 C CA . HIS A 1 103 ? 6.112 -15.149 -20.583 1.00 64.00 103 HIS A CA 1
ATOM 829 C C . HIS A 1 103 ? 7.359 -15.221 -21.476 1.00 64.00 103 HIS A C 1
ATOM 831 O O . HIS A 1 103 ? 7.263 -14.989 -22.680 1.00 64.00 103 HIS A O 1
ATOM 837 N N . ALA A 1 104 ? 8.519 -15.577 -20.909 1.00 56.56 104 ALA A N 1
ATOM 838 C CA . ALA A 1 104 ? 9.812 -15.606 -21.599 1.00 56.56 104 ALA A CA 1
ATOM 839 C C . ALA A 1 104 ? 10.404 -17.022 -21.777 1.00 56.56 104 ALA A C 1
ATOM 841 O O . ALA A 1 104 ? 11.586 -17.162 -22.090 1.00 56.56 104 ALA A O 1
ATOM 842 N N . GLY A 1 105 ? 9.594 -18.074 -21.616 1.00 57.66 105 GLY A N 1
ATOM 843 C CA . GLY A 1 105 ? 10.006 -19.463 -21.839 1.00 57.66 105 GLY A CA 1
ATOM 844 C C . GLY A 1 105 ? 10.466 -20.207 -20.573 1.00 57.66 105 GLY A C 1
ATOM 845 O O . GLY A 1 105 ? 10.479 -19.638 -19.478 1.00 57.66 105 GLY A O 1
ATOM 846 N N . PRO A 1 106 ? 10.855 -21.490 -20.708 1.00 49.94 106 PRO A N 1
ATOM 847 C CA . PRO A 1 106 ? 10.962 -22.471 -19.613 1.00 49.94 106 PRO A CA 1
ATOM 848 C C . PRO A 1 106 ? 12.039 -22.191 -18.545 1.00 49.94 106 PRO A C 1
ATOM 850 O O . PRO A 1 106 ? 12.208 -22.984 -17.624 1.00 49.94 106 PRO A O 1
ATOM 853 N N . CYS A 1 107 ? 12.765 -21.071 -18.628 1.00 51.22 107 CYS A N 1
ATOM 854 C CA . CYS A 1 107 ? 13.801 -20.686 -17.664 1.00 51.22 107 CYS A CA 1
ATOM 855 C C . CYS A 1 107 ? 13.677 -19.237 -17.161 1.00 51.22 107 CYS A C 1
ATOM 857 O O . CYS A 1 107 ? 14.659 -18.678 -16.668 1.00 51.22 107 CYS A O 1
ATOM 859 N N . SER A 1 108 ? 12.507 -18.599 -17.278 1.00 64.31 108 SER A N 1
ATOM 860 C CA . SER A 1 108 ? 12.305 -17.267 -16.700 1.00 64.31 108 SER A CA 1
ATOM 861 C C . SER A 1 108 ? 12.274 -17.359 -15.172 1.00 64.31 108 SER A C 1
ATOM 863 O O . SER A 1 108 ? 11.273 -17.755 -14.577 1.00 64.31 108 SER A O 1
ATOM 865 N N . SER A 1 109 ? 13.392 -17.023 -14.531 1.00 75.44 109 SER A N 1
ATOM 866 C CA . SER A 1 109 ? 13.448 -16.866 -13.081 1.00 75.44 109 SER A CA 1
ATOM 867 C C . SER A 1 109 ? 12.584 -15.677 -12.655 1.00 75.44 109 SER A C 1
ATOM 869 O O . SER A 1 109 ? 12.487 -14.688 -13.379 1.00 75.44 109 SER A O 1
ATOM 871 N N . TRP A 1 110 ? 12.003 -15.739 -11.455 1.00 84.44 110 TRP A N 1
ATOM 872 C CA . TRP A 1 110 ? 11.264 -14.620 -10.852 1.00 84.44 110 TRP A CA 1
ATOM 873 C C . TRP A 1 110 ? 12.059 -13.302 -10.911 1.00 84.44 110 TRP A C 1
ATOM 875 O O . TRP A 1 110 ? 11.499 -12.238 -11.143 1.00 84.44 110 TRP A O 1
ATOM 885 N N . ALA A 1 111 ? 13.391 -13.378 -10.807 1.00 84.25 111 ALA A N 1
ATOM 886 C CA . ALA A 1 111 ? 14.303 -12.239 -10.880 1.00 84.25 111 ALA A CA 1
ATOM 887 C C . ALA A 1 111 ? 14.304 -11.510 -12.239 1.00 84.25 111 ALA A C 1
ATOM 889 O O . ALA A 1 111 ? 14.805 -10.390 -12.319 1.00 84.25 111 ALA A O 1
ATOM 890 N N . ALA A 1 112 ? 13.773 -12.122 -13.302 1.00 82.44 112 ALA A N 1
ATOM 891 C CA . ALA A 1 112 ? 13.580 -11.476 -14.600 1.00 82.44 112 ALA A CA 1
ATOM 892 C C . ALA A 1 112 ? 12.308 -10.612 -14.646 1.00 82.44 112 ALA A C 1
ATOM 894 O O . ALA A 1 112 ? 12.225 -9.698 -15.467 1.00 82.44 112 ALA A O 1
ATOM 895 N N . SER A 1 113 ? 11.335 -10.882 -13.775 1.00 87.88 113 SER A N 1
ATOM 896 C CA . SER A 1 113 ? 10.098 -10.103 -13.653 1.00 87.88 113 SER A CA 1
ATOM 897 C C . SER A 1 113 ? 10.294 -8.837 -12.824 1.00 87.88 113 SER A C 1
ATOM 899 O O . SER A 1 113 ? 9.513 -7.903 -12.959 1.00 87.88 113 SER A O 1
ATOM 901 N N . PHE A 1 114 ? 11.370 -8.771 -12.032 1.00 90.44 114 PHE A N 1
ATOM 902 C CA . PHE A 1 114 ? 11.760 -7.582 -11.282 1.00 90.44 114 PHE A CA 1
ATOM 903 C C . PHE A 1 114 ? 12.927 -6.853 -11.960 1.00 90.44 114 PHE A C 1
ATOM 905 O O . PHE A 1 114 ? 13.955 -7.457 -12.283 1.00 90.44 114 PHE A O 1
ATOM 912 N N . ASN A 1 115 ? 12.803 -5.543 -12.154 1.00 90.00 115 ASN A N 1
ATOM 913 C CA . ASN A 1 115 ? 13.875 -4.698 -12.666 1.00 90.00 115 ASN A CA 1
ATOM 914 C C . ASN A 1 115 ? 14.010 -3.379 -11.904 1.00 90.00 115 ASN A C 1
ATOM 916 O O . ASN A 1 115 ? 13.041 -2.756 -11.479 1.00 90.00 115 ASN A O 1
ATOM 920 N N . VAL A 1 116 ? 15.256 -2.934 -11.772 1.00 89.12 116 VAL A N 1
ATOM 921 C CA . VAL A 1 116 ? 15.592 -1.624 -11.222 1.00 89.12 116 VAL A CA 1
ATOM 922 C C . VAL A 1 116 ? 15.311 -0.581 -12.308 1.00 89.12 116 VAL A C 1
ATOM 924 O O . VAL A 1 116 ? 15.844 -0.726 -13.416 1.00 89.12 116 VAL A O 1
ATOM 927 N N . PRO A 1 117 ? 14.447 0.419 -12.049 1.00 87.38 117 PRO A N 1
ATOM 928 C CA . PRO A 1 117 ? 14.171 1.474 -13.019 1.00 87.38 117 PRO A CA 1
ATOM 929 C C . PRO A 1 117 ? 15.432 2.293 -13.288 1.00 87.38 117 PRO A C 1
ATOM 931 O O . PRO A 1 117 ? 16.282 2.427 -12.415 1.00 87.38 117 PRO A O 1
ATOM 934 N N . GLU A 1 118 ? 15.554 2.848 -14.492 1.00 85.25 118 GLU A N 1
ATOM 935 C CA . GLU A 1 118 ? 16.733 3.637 -14.876 1.00 85.25 118 GLU A CA 1
ATOM 936 C C . GLU A 1 118 ? 16.755 5.020 -14.206 1.00 85.25 118 GLU A C 1
ATOM 938 O O . GLU A 1 118 ? 17.814 5.582 -13.927 1.00 85.25 118 GLU A O 1
ATOM 943 N N . HIS A 1 119 ? 15.570 5.570 -13.928 1.00 83.25 119 HIS A N 1
ATOM 944 C CA . HIS A 1 119 ? 15.385 6.912 -13.382 1.00 83.25 119 HIS A CA 1
ATOM 945 C C . HIS A 1 119 ? 14.235 6.934 -12.361 1.00 83.25 119 HIS A C 1
ATOM 947 O O . HIS A 1 119 ? 13.305 6.129 -12.438 1.00 83.25 119 HIS A O 1
ATOM 953 N N . LEU A 1 120 ? 14.243 7.905 -11.441 1.00 81.88 120 LEU A N 1
ATOM 954 C CA . LEU A 1 120 ? 13.197 8.064 -10.415 1.00 81.88 120 LEU A CA 1
ATOM 955 C C . LEU A 1 120 ? 11.802 8.356 -10.990 1.00 81.88 120 LEU A C 1
ATOM 957 O O . LEU A 1 120 ? 10.799 7.946 -10.418 1.00 81.88 120 LEU A O 1
ATOM 961 N N . THR A 1 121 ? 11.716 9.036 -12.133 1.00 84.50 121 THR A N 1
ATOM 962 C CA . THR A 1 121 ? 10.432 9.273 -12.814 1.00 84.50 121 THR A CA 1
ATOM 963 C C . THR A 1 121 ? 9.785 7.961 -13.250 1.00 84.50 121 THR A C 1
ATOM 965 O O . THR A 1 121 ? 8.592 7.762 -13.057 1.00 84.50 121 THR A O 1
ATOM 968 N N . MET A 1 122 ? 10.594 7.024 -13.748 1.00 84.81 122 MET A N 1
ATOM 969 C CA . MET A 1 122 ? 10.144 5.693 -14.143 1.00 84.81 122 MET A CA 1
ATOM 970 C C . MET A 1 122 ? 9.701 4.852 -12.939 1.00 84.81 122 MET A C 1
ATOM 972 O O . MET A 1 122 ? 8.759 4.073 -13.043 1.00 84.81 122 MET A O 1
ATOM 976 N N . LEU A 1 123 ? 10.359 5.017 -11.787 1.00 87.56 123 LEU A N 1
ATOM 977 C CA . LEU A 1 123 ? 9.943 4.386 -10.533 1.00 87.56 123 LEU A CA 1
ATOM 978 C C . LEU A 1 123 ? 8.518 4.809 -10.146 1.00 87.56 123 LEU A C 1
ATOM 980 O O . LEU A 1 123 ? 7.708 3.954 -9.800 1.00 87.56 123 LEU A O 1
ATOM 984 N N . ALA A 1 124 ? 8.211 6.108 -10.232 1.00 88.19 124 ALA A N 1
ATOM 985 C CA . ALA A 1 124 ? 6.880 6.630 -9.930 1.00 88.19 124 ALA A CA 1
ATOM 986 C C . ALA A 1 124 ? 5.819 6.091 -10.905 1.00 88.19 124 ALA A C 1
ATOM 988 O O . ALA A 1 124 ? 4.787 5.595 -10.461 1.00 88.19 124 ALA A O 1
ATOM 989 N N . GLU A 1 125 ? 6.105 6.100 -12.211 1.00 88.81 125 GLU A N 1
ATOM 990 C CA . GLU A 1 125 ? 5.198 5.553 -13.233 1.00 88.81 125 GLU A CA 1
ATOM 991 C C . GLU A 1 125 ? 4.923 4.054 -13.017 1.00 88.81 125 GLU A C 1
ATOM 993 O O . GLU A 1 125 ? 3.773 3.617 -13.072 1.00 88.81 125 GLU A O 1
ATOM 998 N N . ARG A 1 126 ? 5.960 3.260 -12.705 1.00 90.94 126 ARG A N 1
ATOM 999 C CA . ARG A 1 126 ? 5.809 1.832 -12.379 1.00 90.94 126 ARG A CA 1
ATOM 1000 C C . ARG A 1 126 ? 4.992 1.605 -11.126 1.00 90.94 126 ARG A C 1
ATOM 1002 O O . ARG A 1 126 ? 4.146 0.715 -11.112 1.00 90.94 126 ARG A O 1
ATOM 1009 N N . LEU A 1 127 ? 5.254 2.396 -10.087 1.00 92.25 127 LEU A N 1
ATOM 1010 C CA . LEU A 1 127 ? 4.521 2.313 -8.837 1.00 92.25 127 LEU A CA 1
ATOM 1011 C C . LEU A 1 127 ? 3.032 2.533 -9.100 1.00 92.25 127 LEU A C 1
ATOM 1013 O O . LEU A 1 127 ? 2.226 1.722 -8.655 1.00 92.25 127 LEU A O 1
ATOM 1017 N N . GLU A 1 128 ? 2.670 3.564 -9.862 1.00 92.12 128 GLU A N 1
ATOM 1018 C CA . GLU A 1 128 ? 1.276 3.838 -10.215 1.00 92.12 128 GLU A CA 1
ATOM 1019 C C . GLU A 1 128 ? 0.654 2.726 -11.070 1.00 92.12 128 GLU A C 1
ATOM 1021 O O . GLU A 1 128 ? -0.404 2.206 -10.706 1.00 92.12 128 GLU A O 1
ATOM 1026 N N . GLU A 1 129 ? 1.315 2.315 -12.159 1.00 93.31 129 GLU A N 1
ATOM 1027 C CA . GLU A 1 129 ? 0.805 1.270 -13.056 1.00 93.31 129 GLU A CA 1
ATOM 1028 C C . GLU A 1 129 ? 0.607 -0.059 -12.316 1.00 93.31 129 GLU A C 1
ATOM 1030 O O . GLU A 1 129 ? -0.478 -0.644 -12.359 1.00 93.31 129 GLU A O 1
ATOM 1035 N N . ASN A 1 130 ? 1.628 -0.531 -11.597 1.00 95.06 130 ASN A N 1
ATOM 1036 C CA . ASN A 1 130 ? 1.563 -1.803 -10.886 1.00 95.06 130 ASN A CA 1
ATOM 1037 C C . ASN A 1 130 ? 0.589 -1.752 -9.707 1.00 95.06 130 ASN A C 1
ATOM 1039 O O . ASN A 1 130 ? -0.111 -2.736 -9.463 1.00 95.06 130 ASN A O 1
ATOM 1043 N N . PHE A 1 131 ? 0.510 -0.627 -8.986 1.00 95.38 131 PHE A N 1
ATOM 1044 C CA . PHE A 1 131 ? -0.433 -0.478 -7.879 1.00 95.38 131 PHE A CA 1
ATOM 1045 C C . PHE A 1 131 ? -1.878 -0.625 -8.355 1.00 95.38 131 PHE A C 1
ATOM 1047 O O . PHE A 1 131 ? -2.652 -1.382 -7.771 1.00 95.38 131 PHE A O 1
ATOM 1054 N N . VAL A 1 132 ? -2.224 0.048 -9.454 1.00 94.62 132 VAL A N 1
ATOM 1055 C CA . VAL A 1 132 ? -3.563 -0.018 -10.047 1.00 94.62 132 VAL A CA 1
ATOM 1056 C C . VAL A 1 132 ? -3.823 -1.392 -10.664 1.00 94.62 132 VAL A C 1
ATOM 1058 O O . VAL A 1 132 ? -4.907 -1.952 -10.487 1.00 94.62 132 VAL A O 1
ATOM 1061 N N . HIS A 1 133 ? -2.836 -1.963 -11.358 1.00 94.50 133 HIS A N 1
ATOM 1062 C CA . HIS A 1 133 ? -2.979 -3.254 -12.027 1.00 94.50 133 HIS A CA 1
ATOM 1063 C C . HIS A 1 133 ? -3.193 -4.411 -11.038 1.00 94.50 133 HIS A C 1
ATOM 1065 O O . HIS A 1 133 ? -4.041 -5.273 -11.278 1.00 94.50 133 HIS A O 1
ATOM 1071 N N . PHE A 1 134 ? -2.473 -4.405 -9.912 1.00 96.31 134 PHE A N 1
ATOM 1072 C CA . PHE A 1 134 ? -2.498 -5.460 -8.894 1.00 96.31 134 PHE A CA 1
ATOM 1073 C C . PHE A 1 134 ? -3.273 -5.080 -7.620 1.00 96.31 134 PHE A C 1
ATOM 1075 O O . PHE A 1 134 ? -3.114 -5.731 -6.585 1.00 96.31 134 PHE A O 1
ATOM 1082 N N . LEU A 1 135 ? -4.137 -4.058 -7.675 1.00 95.88 135 LEU A N 1
ATOM 1083 C CA . LEU A 1 135 ? -4.874 -3.537 -6.515 1.00 95.88 135 LEU A CA 1
ATOM 1084 C C . LEU A 1 135 ? -5.593 -4.640 -5.717 1.00 95.88 135 LEU A C 1
ATOM 1086 O O . LEU A 1 135 ? -5.469 -4.705 -4.494 1.00 95.88 135 LEU A O 1
ATOM 1090 N N . GLY A 1 136 ? -6.292 -5.549 -6.406 1.00 96.50 136 GLY A N 1
ATOM 1091 C CA . GLY A 1 136 ? -6.992 -6.670 -5.771 1.00 96.50 136 GLY A CA 1
ATOM 1092 C C . GLY A 1 136 ? -6.052 -7.622 -5.019 1.00 96.50 136 GLY A C 1
ATOM 1093 O O . GLY A 1 136 ? -6.339 -8.006 -3.885 1.00 96.50 136 GLY A O 1
ATOM 1094 N N . ASN A 1 137 ? -4.894 -7.955 -5.600 1.00 97.50 137 ASN A N 1
ATOM 1095 C CA . ASN A 1 137 ? -3.882 -8.794 -4.951 1.00 97.50 137 ASN A CA 1
ATOM 1096 C C . ASN A 1 137 ? -3.324 -8.106 -3.701 1.00 97.50 137 ASN A C 1
ATOM 1098 O O . ASN A 1 137 ? -3.220 -8.748 -2.656 1.00 97.50 137 ASN A O 1
ATOM 1102 N N . TYR A 1 138 ? -3.039 -6.800 -3.768 1.00 96.75 138 TYR A N 1
ATOM 1103 C CA . TYR A 1 138 ? -2.575 -6.044 -2.604 1.00 96.75 138 TYR A CA 1
ATOM 1104 C C . TYR A 1 138 ? -3.594 -6.043 -1.470 1.00 96.75 138 TYR A C 1
ATOM 1106 O O . TYR A 1 138 ? -3.202 -6.259 -0.325 1.00 96.75 138 TYR A O 1
ATOM 1114 N N . VAL A 1 139 ? -4.889 -5.877 -1.758 1.00 96.19 139 VAL A N 1
ATOM 1115 C CA . VAL A 1 139 ? -5.944 -5.972 -0.735 1.00 96.19 139 VAL A CA 1
ATOM 1116 C C . VAL A 1 139 ? -5.951 -7.359 -0.085 1.00 96.19 139 VAL A C 1
ATOM 1118 O O . VAL A 1 139 ? -5.990 -7.457 1.141 1.00 96.19 139 VAL A O 1
ATOM 1121 N N . ILE A 1 140 ? -5.841 -8.438 -0.868 1.00 96.81 140 ILE A N 1
ATOM 1122 C CA . ILE A 1 140 ? -5.806 -9.803 -0.318 1.00 96.81 140 ILE A CA 1
ATOM 1123 C C . ILE A 1 140 ? -4.568 -10.014 0.561 1.00 96.81 140 ILE A C 1
ATOM 1125 O O . ILE A 1 140 ? -4.692 -10.511 1.679 1.00 96.81 140 ILE A O 1
ATOM 1129 N N . VAL A 1 141 ? -3.384 -9.598 0.102 1.00 96.44 141 VAL A N 1
ATOM 1130 C CA . VAL A 1 141 ? -2.142 -9.690 0.889 1.00 96.44 141 VAL A CA 1
ATOM 1131 C C . VAL A 1 141 ? -2.250 -8.876 2.178 1.00 96.44 141 VAL A C 1
ATOM 1133 O O . VAL A 1 141 ? -1.865 -9.352 3.244 1.00 96.44 141 VAL A O 1
ATOM 1136 N N . THR A 1 142 ? -2.835 -7.683 2.098 1.00 96.25 142 THR A N 1
ATOM 1137 C CA . THR A 1 142 ? -3.108 -6.811 3.244 1.00 96.25 142 THR A CA 1
ATOM 1138 C C . THR A 1 142 ? -3.975 -7.529 4.281 1.00 96.25 142 THR A C 1
ATOM 1140 O O . THR A 1 142 ? -3.623 -7.572 5.460 1.00 96.25 142 THR A O 1
ATOM 1143 N N . LEU A 1 143 ? -5.075 -8.159 3.858 1.00 96.69 143 LEU A N 1
ATOM 1144 C CA . LEU A 1 143 ? -5.974 -8.914 4.740 1.00 96.69 143 LEU A CA 1
ATOM 1145 C C . LEU A 1 143 ? -5.328 -10.190 5.301 1.00 96.69 143 LEU A C 1
ATOM 1147 O O . LEU A 1 143 ? -5.550 -10.541 6.463 1.00 96.69 143 LEU A O 1
ATOM 1151 N N . LEU A 1 144 ? -4.503 -10.876 4.510 1.00 96.88 144 LEU A N 1
ATOM 1152 C CA . LEU A 1 144 ? -3.774 -12.066 4.946 1.00 96.88 144 LEU A CA 1
ATOM 1153 C C . LEU A 1 144 ? -2.722 -11.712 6.005 1.00 96.88 144 LEU A C 1
ATOM 1155 O O . LEU A 1 144 ? -2.674 -12.348 7.058 1.00 96.88 144 LEU A O 1
ATOM 1159 N N . LEU A 1 145 ? -1.940 -10.651 5.786 1.00 95.69 145 LEU A N 1
ATOM 1160 C CA . LEU A 1 145 ? -0.988 -10.137 6.774 1.00 95.69 145 LEU A CA 1
ATOM 1161 C C . LEU A 1 145 ? -1.695 -9.669 8.048 1.00 95.69 145 LEU A C 1
ATOM 1163 O O . LEU A 1 145 ? -1.225 -9.974 9.146 1.00 95.69 145 LEU A O 1
ATOM 1167 N N . PHE A 1 146 ? -2.837 -8.986 7.914 1.00 96.00 146 PHE A N 1
ATOM 1168 C CA . PHE A 1 146 ? -3.676 -8.603 9.052 1.00 96.00 146 PHE A CA 1
ATOM 1169 C C . PHE A 1 146 ? -4.060 -9.836 9.872 1.00 96.00 146 PHE A C 1
ATOM 1171 O O . PHE A 1 146 ? -3.826 -9.883 11.079 1.00 96.00 146 PHE A O 1
ATOM 1178 N N . SER A 1 147 ? -4.574 -10.866 9.198 1.00 95.69 147 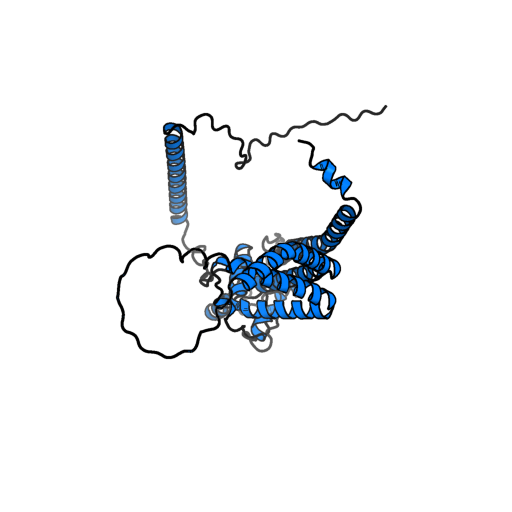SER A N 1
ATOM 1179 C CA . SER A 1 147 ? -5.027 -12.110 9.821 1.00 95.69 147 SER A CA 1
ATOM 1180 C C . SER A 1 147 ? -3.887 -12.846 10.530 1.00 95.69 147 SER A C 1
ATOM 1182 O O . SER A 1 147 ? -4.056 -13.271 11.670 1.00 95.69 147 SER A O 1
ATOM 1184 N N . ILE A 1 148 ? -2.701 -12.938 9.916 1.00 93.50 148 ILE A N 1
ATOM 1185 C CA . ILE A 1 148 ? -1.515 -13.568 10.524 1.00 93.50 148 ILE A CA 1
ATOM 1186 C C . ILE A 1 148 ? -1.061 -12.808 11.778 1.00 93.50 148 ILE A C 1
ATOM 1188 O O . ILE A 1 148 ? -0.750 -13.420 12.804 1.00 93.50 148 ILE A O 1
ATOM 1192 N N . ILE A 1 149 ? -1.014 -11.474 11.715 1.00 91.69 149 ILE A N 1
ATOM 1193 C CA . ILE A 1 149 ? -0.597 -10.637 12.850 1.00 91.69 149 ILE A CA 1
ATOM 1194 C C . ILE A 1 149 ? -1.599 -10.762 13.999 1.00 91.69 149 ILE A C 1
ATOM 1196 O O . ILE A 1 149 ? -1.194 -10.935 15.151 1.00 91.69 149 ILE A O 1
ATOM 1200 N N . MET A 1 150 ? -2.892 -10.738 13.682 1.00 91.62 150 MET A N 1
ATOM 1201 C CA . MET A 1 150 ? -3.963 -10.871 14.663 1.00 91.62 150 MET A CA 1
ATOM 1202 C C . MET A 1 150 ? -4.047 -12.276 15.266 1.00 91.62 150 MET A C 1
ATOM 1204 O O . MET A 1 150 ? -4.252 -12.399 16.471 1.00 91.62 150 MET A O 1
ATOM 1208 N N . ALA A 1 151 ? -3.777 -13.332 14.493 1.00 92.38 151 ALA A N 1
ATOM 1209 C CA . ALA A 1 151 ? -3.685 -14.699 15.012 1.00 92.38 151 ALA A CA 1
ATOM 1210 C C . ALA A 1 151 ? -2.574 -14.847 16.068 1.00 92.38 151 ALA A C 1
ATOM 1212 O O . ALA A 1 151 ? -2.712 -15.607 17.023 1.00 92.38 151 ALA A O 1
ATOM 1213 N N . ARG A 1 152 ? -1.483 -14.076 15.946 1.00 92.62 152 ARG A N 1
ATOM 1214 C CA . ARG A 1 152 ? -0.408 -14.024 16.955 1.00 92.62 152 ARG A CA 1
ATOM 1215 C C . ARG A 1 152 ? -0.714 -13.110 18.143 1.00 92.62 152 ARG A C 1
ATOM 1217 O O . ARG A 1 152 ? 0.019 -13.133 19.132 1.00 92.62 152 ARG A O 1
ATOM 1224 N N . ARG A 1 153 ? -1.745 -12.269 18.050 1.00 92.62 153 ARG A N 1
ATOM 1225 C CA . ARG A 1 153 ? -2.132 -11.280 19.065 1.00 92.62 153 ARG A CA 1
ATOM 1226 C C . ARG A 1 153 ? -3.660 -11.264 19.214 1.00 92.62 153 ARG A C 1
ATOM 1228 O O . ARG A 1 153 ? -4.280 -10.247 18.917 1.00 92.62 153 ARG A O 1
ATOM 1235 N N . PRO A 1 154 ? -4.284 -12.345 19.715 1.00 92.94 154 PRO A N 1
ATOM 1236 C CA . PRO A 1 154 ? -5.744 -12.441 19.789 1.00 92.94 154 PRO A CA 1
ATOM 1237 C C . PRO A 1 154 ? -6.371 -11.341 20.658 1.00 92.94 154 PRO A C 1
ATOM 1239 O O . PRO A 1 154 ? -7.463 -10.872 20.366 1.00 92.94 154 PRO A O 1
ATOM 1242 N N . TRP A 1 155 ? -5.658 -10.846 21.675 1.00 92.81 155 TRP A N 1
ATOM 1243 C CA . TRP A 1 155 ? -6.102 -9.698 22.472 1.00 92.81 155 TRP A CA 1
ATOM 1244 C C . TRP A 1 155 ? -6.281 -8.426 21.637 1.00 92.81 155 TRP A C 1
ATOM 1246 O O . TRP A 1 155 ? -7.219 -7.670 21.879 1.00 92.81 155 TRP A O 1
ATOM 1256 N N . ALA A 1 156 ? -5.440 -8.210 20.620 1.00 91.38 156 ALA A N 1
ATOM 1257 C CA . ALA A 1 156 ? -5.574 -7.065 19.727 1.00 91.38 156 ALA A CA 1
ATOM 1258 C C . ALA A 1 156 ? -6.900 -7.114 18.954 1.00 91.38 156 ALA A C 1
ATOM 1260 O O . ALA A 1 156 ? -7.520 -6.070 18.786 1.00 91.38 156 ALA A O 1
ATOM 1261 N N . LEU A 1 157 ? -7.398 -8.303 18.581 1.00 92.19 157 LEU A N 1
ATOM 1262 C CA . LEU A 1 157 ? -8.705 -8.442 17.926 1.00 92.19 157 LEU A CA 1
ATOM 1263 C C . LEU A 1 157 ? -9.847 -7.889 18.780 1.00 92.19 157 LEU A C 1
ATOM 1265 O O . LEU A 1 157 ? -10.753 -7.268 18.231 1.00 92.19 157 LEU A O 1
ATOM 1269 N N . LEU A 1 158 ? -9.793 -8.056 20.106 1.00 91.69 158 LEU A N 1
ATOM 1270 C CA . LEU A 1 158 ? -10.795 -7.481 21.008 1.00 91.69 158 LEU A CA 1
ATOM 1271 C C . LEU A 1 158 ? -10.747 -5.951 20.991 1.00 91.69 158 LEU A C 1
ATOM 1273 O O . LEU A 1 158 ? -11.790 -5.312 20.888 1.00 91.69 158 LEU A O 1
ATOM 1277 N N . GLY A 1 159 ? -9.547 -5.363 21.031 1.00 91.44 159 GLY A N 1
ATOM 1278 C CA . GLY A 1 159 ? -9.376 -3.911 20.932 1.00 91.44 159 GLY A CA 1
ATOM 1279 C C . GLY A 1 159 ? -9.869 -3.363 19.594 1.00 91.44 159 GLY A C 1
ATOM 1280 O O . GLY A 1 159 ? -10.607 -2.379 19.549 1.00 91.44 159 GLY A O 1
ATOM 1281 N N . CYS A 1 160 ? -9.521 -4.035 18.498 1.00 92.88 160 CYS A N 1
ATOM 1282 C CA . CYS A 1 160 ? -9.939 -3.627 17.167 1.00 92.88 160 CYS A CA 1
ATOM 1283 C C . CYS A 1 160 ? -11.469 -3.812 16.978 1.00 92.88 160 CYS A C 1
ATOM 1285 O O . CYS A 1 160 ? -12.130 -2.953 16.393 1.00 92.88 160 CYS A O 1
ATOM 1287 N N . GLY A 1 161 ? -12.058 -4.871 17.550 1.00 92.94 161 GLY A N 1
ATOM 1288 C CA . GLY A 1 161 ? -13.506 -5.099 17.588 1.00 92.94 161 GLY A CA 1
ATOM 1289 C C . GLY A 1 161 ? -14.261 -4.062 18.423 1.00 92.94 161 GLY A C 1
ATOM 1290 O O . GLY A 1 161 ? -15.295 -3.562 17.982 1.00 92.94 161 GLY A O 1
ATOM 1291 N N . ALA A 1 162 ? -13.725 -3.669 19.581 1.00 91.81 162 ALA A N 1
ATOM 1292 C CA . ALA A 1 162 ? -14.306 -2.619 20.416 1.00 91.81 162 ALA A CA 1
ATOM 1293 C C . ALA A 1 162 ? -14.308 -1.257 19.710 1.00 91.81 162 ALA A C 1
ATOM 1295 O O . ALA A 1 162 ? -15.333 -0.575 19.706 1.00 91.81 162 ALA A O 1
ATOM 1296 N N . MET A 1 163 ? -13.208 -0.891 19.042 1.00 92.00 163 MET A N 1
ATOM 1297 C CA . MET A 1 163 ? -13.144 0.340 18.245 1.00 92.00 163 MET A CA 1
ATOM 1298 C C . MET A 1 163 ? -14.088 0.300 17.039 1.00 92.00 163 MET A C 1
ATOM 1300 O O . MET A 1 163 ? -14.765 1.289 16.758 1.00 92.00 163 MET A O 1
ATOM 1304 N N . GLY A 1 164 ? -14.193 -0.845 16.355 1.00 92.19 164 GLY A N 1
ATOM 1305 C CA . GLY A 1 164 ? -15.162 -1.034 15.274 1.00 92.19 164 GLY A CA 1
ATOM 1306 C C . GLY A 1 164 ? -16.611 -0.903 15.756 1.00 92.19 164 GLY A C 1
ATOM 1307 O O . GLY A 1 164 ? -17.417 -0.219 15.125 1.00 92.19 164 GLY A O 1
ATOM 1308 N N . GLY A 1 165 ? -16.934 -1.497 16.908 1.00 93.06 165 GLY A N 1
ATOM 1309 C CA . GLY A 1 165 ? -18.242 -1.371 17.551 1.00 93.06 165 GLY A CA 1
ATOM 1310 C C . GLY A 1 165 ? -18.562 0.072 17.943 1.00 93.06 165 GLY A C 1
ATOM 1311 O O . GLY A 1 165 ? -19.647 0.565 17.635 1.00 93.06 165 GLY A O 1
ATOM 1312 N N . LEU A 1 166 ? -17.599 0.777 18.542 1.00 93.25 166 LEU A N 1
ATOM 1313 C CA . LEU A 1 166 ? -17.731 2.188 18.897 1.00 93.25 166 LEU A CA 1
ATOM 1314 C C . LEU A 1 166 ? -17.985 3.065 17.664 1.00 93.25 166 LEU A C 1
ATOM 1316 O O . LEU A 1 166 ? -18.896 3.891 17.679 1.00 93.25 166 LEU A O 1
ATOM 1320 N N . TRP A 1 167 ? -17.231 2.855 16.583 1.00 93.00 167 TRP A N 1
ATOM 1321 C CA . TRP A 1 167 ? -17.422 3.584 15.328 1.00 93.00 167 TRP A CA 1
ATOM 1322 C C . TRP A 1 167 ? -18.818 3.350 14.736 1.00 93.00 167 TRP A C 1
ATOM 1324 O O . TRP A 1 167 ? -19.488 4.298 14.322 1.00 93.00 167 TRP A O 1
ATOM 1334 N N . LEU A 1 168 ? -19.304 2.103 14.745 1.00 94.31 168 LEU A N 1
ATOM 1335 C CA . LEU A 1 168 ? -20.660 1.780 14.290 1.00 94.31 168 LEU A CA 1
ATOM 1336 C C . LEU A 1 168 ? -21.736 2.453 15.153 1.00 94.31 168 LEU A C 1
ATOM 1338 O O . LEU A 1 168 ? -22.723 2.949 14.607 1.00 94.31 168 LEU A O 1
ATOM 1342 N N . LEU A 1 169 ? -21.551 2.499 16.476 1.00 91.19 169 LEU A N 1
ATOM 1343 C CA . LEU A 1 169 ? -22.461 3.191 17.393 1.00 91.19 169 LEU A CA 1
ATOM 1344 C C . LEU A 1 169 ? -22.487 4.701 17.129 1.00 91.19 169 LEU A C 1
ATOM 1346 O O . LEU A 1 169 ? -23.568 5.272 16.993 1.00 91.19 169 LEU A O 1
ATOM 1350 N N . GLN A 1 170 ? -21.319 5.331 16.975 1.00 89.50 170 GLN A N 1
ATOM 1351 C CA . GLN A 1 170 ? -21.207 6.755 16.640 1.00 89.50 170 GLN A CA 1
ATOM 1352 C C . GLN A 1 170 ? -21.867 7.070 15.294 1.00 89.50 170 GLN A C 1
ATOM 1354 O O . GLN A 1 170 ? -22.625 8.033 1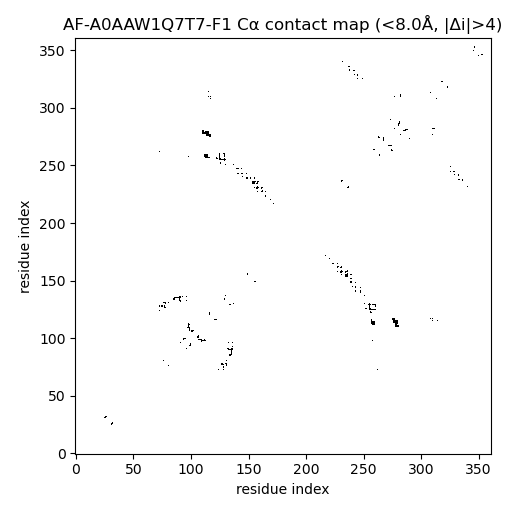5.182 1.00 89.50 170 GLN A O 1
ATOM 1359 N N . ARG A 1 171 ? -21.649 6.223 14.280 1.00 91.12 171 ARG A N 1
ATOM 1360 C CA . ARG A 1 171 ? -22.268 6.391 12.962 1.00 91.12 171 ARG A CA 1
ATOM 1361 C C . ARG A 1 171 ? -23.791 6.282 13.028 1.00 91.12 171 ARG A C 1
ATOM 1363 O O . ARG A 1 171 ? -24.476 7.063 12.378 1.00 91.12 171 ARG A O 1
ATOM 1370 N N . ARG A 1 172 ? -24.328 5.342 13.815 1.00 87.75 172 ARG A N 1
ATOM 1371 C CA . ARG A 1 172 ? -25.779 5.220 14.036 1.00 87.75 172 ARG A CA 1
ATOM 1372 C C . ARG A 1 172 ? -26.347 6.449 14.745 1.00 87.75 172 ARG A C 1
ATOM 1374 O O . ARG A 1 172 ? -27.385 6.942 14.325 1.00 87.75 172 ARG A O 1
ATOM 1381 N N . ALA A 1 173 ? -25.651 6.971 15.755 1.00 85.94 173 ALA A N 1
ATOM 1382 C CA . ALA A 1 173 ? -26.070 8.181 16.460 1.00 85.94 173 ALA A CA 1
ATOM 1383 C C . ALA A 1 173 ? -26.077 9.425 15.547 1.00 85.94 173 ALA A C 1
ATOM 1385 O O . ALA A 1 173 ? -26.987 10.245 15.639 1.00 85.94 173 ALA A O 1
ATOM 1386 N N . ALA A 1 174 ? -25.109 9.538 14.630 1.00 85.12 174 ALA A N 1
ATOM 1387 C CA . ALA A 1 174 ? -24.991 10.671 13.709 1.00 85.12 174 ALA A CA 1
ATOM 1388 C C . ALA A 1 174 ? -26.068 10.713 12.606 1.00 85.12 174 ALA A C 1
ATOM 1390 O O . ALA A 1 174 ? -26.344 11.784 12.074 1.00 85.12 174 ALA A O 1
ATOM 1391 N N . VAL A 1 175 ? -26.675 9.575 12.248 1.00 85.06 175 VAL A N 1
ATOM 1392 C CA . VAL A 1 175 ? -27.698 9.494 11.182 1.00 85.06 175 VAL A CA 1
ATOM 1393 C C . VAL A 1 175 ? -29.106 9.864 11.685 1.00 85.06 175 VAL A C 1
ATOM 1395 O O . VAL A 1 175 ? -29.957 10.249 10.889 1.00 85.06 175 VAL A O 1
ATOM 1398 N N . SER A 1 176 ? -29.355 9.825 12.995 1.00 70.44 176 SER A N 1
ATOM 1399 C CA . SER A 1 176 ? -30.676 10.083 13.594 1.00 70.44 176 SER A CA 1
ATOM 1400 C C . SER A 1 176 ? -31.203 11.540 13.712 1.00 70.44 176 SER A C 1
ATOM 1402 O O . SER A 1 176 ? -32.387 11.660 14.020 1.00 70.44 176 SER A O 1
ATOM 1404 N N . PRO A 1 177 ? -30.467 12.658 13.508 1.00 58.22 177 PRO A N 1
ATOM 1405 C CA . PRO A 1 177 ? -30.998 13.974 13.904 1.00 58.22 177 PRO A CA 1
ATOM 1406 C C . PRO A 1 177 ? -31.931 14.708 12.919 1.00 58.22 177 PRO A C 1
ATOM 1408 O O . PRO A 1 177 ? -32.480 15.738 13.299 1.00 58.22 177 PRO A O 1
ATOM 1411 N N . SER A 1 178 ? -32.137 14.262 11.675 1.00 58.84 178 SER A N 1
ATOM 1412 C CA . SER A 1 178 ? -32.731 15.135 10.636 1.00 58.84 178 SER A CA 1
ATOM 1413 C C . SER A 1 178 ? -34.172 14.832 10.200 1.00 58.84 178 SER A C 1
ATOM 1415 O O . SER A 1 178 ? -34.705 15.575 9.380 1.00 58.84 178 SER A O 1
ATOM 1417 N N . GLN A 1 179 ? -34.843 13.805 10.735 1.00 58.81 179 GLN A N 1
ATOM 1418 C CA . GLN A 1 179 ? -36.205 13.446 10.286 1.00 58.81 179 GLN A CA 1
ATOM 1419 C C . GLN A 1 179 ? -37.360 13.934 11.173 1.00 58.81 179 GLN A C 1
ATOM 1421 O O . GLN A 1 179 ? -38.512 13.785 10.776 1.00 58.81 179 GLN A O 1
ATOM 1426 N N . GLN A 1 180 ? -37.102 14.538 12.337 1.00 58.19 180 GLN A N 1
ATOM 1427 C CA . GLN A 1 180 ? -38.173 14.891 13.287 1.00 58.19 180 GLN A CA 1
ATOM 1428 C C . GLN A 1 180 ? -38.591 16.369 13.299 1.00 58.19 180 GLN A C 1
ATOM 1430 O O . GLN A 1 180 ? -39.547 16.715 13.984 1.00 58.19 180 GLN A O 1
ATOM 1435 N N . SER A 1 181 ? -37.937 17.241 12.528 1.00 59.06 181 SER A N 1
ATOM 1436 C CA . SER A 1 181 ? -38.225 18.684 12.520 1.00 59.06 181 SER A CA 1
ATOM 1437 C C . SER A 1 181 ? -39.067 19.179 11.334 1.00 59.06 181 SER A C 1
ATOM 1439 O O . SER A 1 181 ? -39.342 20.373 11.258 1.00 59.06 181 SER A O 1
ATOM 1441 N N . SER A 1 182 ? -39.533 18.308 10.429 1.00 59.12 182 SER A N 1
ATOM 1442 C CA . SER A 1 182 ? -40.296 18.716 9.231 1.00 59.12 182 SER A CA 1
ATOM 1443 C C . SER A 1 182 ? -41.810 18.453 9.279 1.00 59.12 182 SER A C 1
ATOM 1445 O O . SER A 1 182 ? -42.483 18.627 8.266 1.00 59.12 182 SER A O 1
ATOM 1447 N N . SER A 1 183 ? -42.391 18.097 10.431 1.00 56.78 183 SER A N 1
ATOM 1448 C CA . SER A 1 183 ? -43.845 17.873 10.558 1.00 56.78 183 SER A CA 1
ATOM 1449 C C . SER A 1 183 ? -44.645 19.076 11.079 1.00 56.78 183 SER A C 1
ATOM 1451 O O . SER A 1 183 ? -45.779 18.904 11.523 1.00 56.78 183 SER A O 1
ATOM 1453 N N . THR A 1 184 ? -44.105 20.295 11.016 1.00 59.34 184 THR A N 1
ATOM 1454 C CA . THR A 1 184 ? -44.811 21.505 11.470 1.00 59.34 184 THR A CA 1
ATOM 1455 C C . THR A 1 184 ? -44.957 22.507 10.333 1.00 59.34 184 THR A C 1
ATOM 1457 O O . THR A 1 184 ? -44.214 23.476 10.246 1.00 59.34 184 THR A O 1
ATOM 1460 N N . SER A 1 185 ? -45.901 22.245 9.428 1.00 58.97 185 SER A N 1
ATOM 1461 C CA . SER A 1 185 ? -46.842 23.233 8.865 1.00 58.97 185 SER A CA 1
ATOM 1462 C C . SER A 1 185 ? -47.427 22.734 7.542 1.00 58.97 185 SER A C 1
ATOM 1464 O O . SER A 1 185 ? -46.911 22.984 6.464 1.00 58.97 185 SER A O 1
ATOM 1466 N N . ASN A 1 186 ? -48.568 22.058 7.624 1.00 54.72 186 ASN A N 1
ATOM 1467 C CA . ASN A 1 186 ? -49.616 22.283 6.635 1.00 54.72 186 ASN A CA 1
ATOM 1468 C C . ASN A 1 186 ? -50.964 22.250 7.361 1.00 54.72 186 ASN A C 1
ATOM 1470 O O . ASN A 1 186 ? -51.633 21.217 7.407 1.00 54.72 186 ASN A O 1
ATOM 1474 N N . PRO A 1 187 ? -51.362 23.365 7.997 1.00 66.88 187 PRO A N 1
ATOM 1475 C CA . PRO A 1 187 ? -52.766 23.587 8.255 1.00 66.88 187 PRO A CA 1
ATOM 1476 C C . PRO A 1 187 ? -53.412 23.939 6.910 1.00 66.88 187 PRO A C 1
ATOM 1478 O O . PRO A 1 187 ? -52.923 24.832 6.222 1.00 66.88 187 PRO A O 1
ATOM 1481 N N . SER A 1 188 ? -54.520 23.272 6.579 1.00 62.22 188 SER A N 1
ATOM 1482 C CA . SER A 1 188 ? -55.560 23.665 5.600 1.00 62.22 188 SER A CA 1
ATOM 1483 C C . SER A 1 188 ? -55.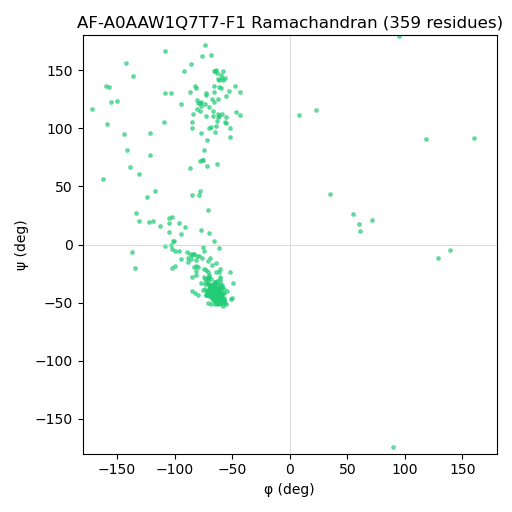731 22.712 4.414 1.00 62.22 188 SER A C 1
ATOM 1485 O O . SER A 1 188 ? -55.170 22.922 3.346 1.00 62.22 188 SER A O 1
ATOM 1487 N N . ALA A 1 189 ? -56.624 21.733 4.568 1.00 54.12 189 ALA A N 1
ATOM 1488 C CA . ALA A 1 189 ? -57.615 21.418 3.537 1.00 54.12 189 ALA A CA 1
ATOM 1489 C C . ALA A 1 189 ? -58.793 20.663 4.172 1.00 54.12 189 ALA A C 1
ATOM 1491 O O . ALA A 1 189 ? -58.718 19.489 4.524 1.00 54.12 189 ALA A O 1
ATOM 1492 N N . SER A 1 190 ? -59.871 21.411 4.350 1.00 67.31 190 SER A N 1
ATOM 1493 C CA . SER A 1 190 ? -61.230 21.014 4.699 1.00 67.31 190 SER A CA 1
ATOM 1494 C C . SER A 1 190 ? -61.748 19.786 3.940 1.00 67.31 190 SER A C 1
ATOM 1496 O O . SER A 1 190 ? -61.778 19.785 2.710 1.00 67.31 190 SER A O 1
ATOM 1498 N N . ARG A 1 191 ? -62.317 18.799 4.654 1.00 54.78 191 ARG A N 1
ATOM 1499 C CA . ARG A 1 191 ? -63.425 17.999 4.103 1.00 54.78 191 ARG A CA 1
ATOM 1500 C C . ARG A 1 191 ? -64.297 17.343 5.189 1.00 54.78 191 ARG A C 1
ATOM 1502 O O . ARG A 1 191 ? -63.742 16.802 6.142 1.00 54.78 191 ARG A O 1
ATOM 1509 N N . PRO A 1 192 ? -65.640 17.389 5.063 1.00 62.34 192 PRO A N 1
ATOM 1510 C CA . PRO A 1 192 ? -66.555 16.891 6.081 1.00 62.34 192 PRO A CA 1
ATOM 1511 C C . PRO A 1 192 ? -66.967 15.423 5.873 1.00 62.34 192 PRO A C 1
ATOM 1513 O O . PRO A 1 192 ? -67.053 14.934 4.750 1.00 62.34 192 PRO A O 1
ATOM 1516 N N . ALA A 1 193 ? -67.225 14.787 7.018 1.00 60.84 193 ALA A N 1
ATOM 1517 C CA . ALA A 1 193 ? -68.169 13.717 7.350 1.00 60.84 193 ALA A CA 1
ATOM 1518 C C . ALA A 1 193 ? -68.701 12.769 6.251 1.00 60.84 193 ALA A C 1
ATOM 1520 O O . ALA A 1 193 ? -69.554 13.140 5.450 1.00 60.84 193 ALA A O 1
ATOM 1521 N N . ALA A 1 194 ? -68.357 11.485 6.388 1.00 53.25 194 ALA A N 1
ATOM 1522 C CA . ALA A 1 194 ? -69.309 10.378 6.266 1.00 53.25 194 ALA A CA 1
ATOM 1523 C C . ALA A 1 194 ? -68.835 9.216 7.155 1.00 53.25 194 ALA A C 1
ATOM 1525 O O . ALA A 1 194 ? -67.692 8.771 7.061 1.00 53.25 194 ALA A O 1
ATOM 1526 N N . ALA A 1 195 ? -69.707 8.800 8.068 1.00 65.19 195 ALA A N 1
ATOM 1527 C CA . ALA A 1 195 ? -69.477 7.772 9.069 1.00 65.19 195 ALA A CA 1
ATOM 1528 C C . ALA A 1 195 ? -69.654 6.369 8.478 1.00 65.19 195 ALA A C 1
ATOM 1530 O O . ALA A 1 195 ? -70.668 6.121 7.835 1.00 65.19 195 ALA A O 1
ATOM 1531 N N . THR A 1 196 ? -68.723 5.457 8.772 1.00 52.66 196 THR A N 1
ATOM 1532 C CA . THR A 1 196 ? -69.058 4.044 9.017 1.00 52.66 196 THR A CA 1
ATOM 1533 C C . THR A 1 196 ? -67.946 3.348 9.794 1.00 52.66 196 THR A C 1
ATOM 1535 O O . THR A 1 196 ? -66.760 3.539 9.530 1.00 52.66 196 THR A O 1
ATOM 1538 N N . ASP A 1 197 ? -68.396 2.571 10.770 1.00 54.19 197 ASP A N 1
ATOM 1539 C CA . ASP A 1 197 ? -67.660 1.800 11.758 1.00 54.19 197 ASP A CA 1
ATOM 1540 C C . ASP A 1 197 ? -66.691 0.764 11.174 1.00 54.19 197 ASP A C 1
ATOM 1542 O O . ASP A 1 197 ? -67.037 0.025 10.259 1.00 54.19 197 ASP A O 1
ATOM 1546 N N . SER A 1 198 ? -65.523 0.622 11.807 1.00 52.41 198 SER A N 1
ATOM 1547 C CA . SER A 1 198 ? -65.066 -0.671 12.339 1.00 52.41 198 SER A CA 1
ATOM 1548 C C . SER A 1 198 ? -63.803 -0.464 13.174 1.00 52.41 198 SER A C 1
ATOM 1550 O O . SER A 1 198 ? -62.764 -0.006 12.698 1.00 52.41 198 SER A O 1
ATOM 1552 N N . SER A 1 199 ? -63.945 -0.782 14.451 1.00 56.78 199 SER A N 1
ATOM 1553 C CA . SER A 1 199 ? -63.010 -0.623 15.549 1.00 56.78 199 SER A CA 1
ATOM 1554 C C . SER A 1 199 ? -61.843 -1.613 15.490 1.00 56.78 199 SER A C 1
ATOM 1556 O O . SER A 1 199 ? -61.968 -2.789 15.816 1.00 56.78 199 SER A O 1
ATOM 1558 N N . SER A 1 200 ? -60.654 -1.096 15.209 1.00 56.84 200 SER A N 1
ATOM 1559 C CA . SER A 1 200 ? -59.416 -1.632 15.771 1.00 56.84 200 SER A CA 1
ATOM 1560 C C . SER A 1 200 ? -58.498 -0.453 16.038 1.00 56.84 200 SER A C 1
ATOM 1562 O O . SER A 1 200 ? -57.846 0.056 15.131 1.00 56.84 200 SER A O 1
ATOM 1564 N N . THR A 1 201 ? -58.517 0.036 17.274 1.00 60.56 201 THR A N 1
ATOM 1565 C CA . THR A 1 201 ? -57.635 1.089 17.777 1.00 60.56 201 THR A CA 1
ATOM 1566 C C . THR A 1 201 ? -56.188 0.644 17.540 1.00 60.56 201 THR A C 1
ATOM 1568 O O . THR A 1 201 ? -55.749 -0.305 18.196 1.00 60.56 201 THR A O 1
ATOM 1571 N N . PRO A 1 202 ? -55.422 1.253 16.614 1.00 61.25 202 PRO A N 1
ATOM 1572 C CA . PRO A 1 202 ? -54.004 0.953 16.540 1.00 61.25 202 PRO A CA 1
ATOM 1573 C C . PRO A 1 202 ? -53.390 1.473 17.838 1.00 61.25 202 PRO A C 1
ATOM 1575 O O . PRO A 1 202 ? -53.571 2.641 18.190 1.00 61.25 202 PRO A O 1
ATOM 1578 N N . ALA A 1 203 ? -52.737 0.583 18.586 1.00 64.69 203 ALA A N 1
ATOM 1579 C CA . ALA A 1 203 ? -52.036 0.921 19.814 1.00 64.69 203 ALA A CA 1
ATOM 1580 C C . ALA A 1 203 ? -51.186 2.170 19.562 1.00 64.69 203 ALA A C 1
ATOM 1582 O O . ALA A 1 203 ? -50.273 2.145 18.735 1.00 64.69 203 ALA A O 1
ATOM 1583 N N . ALA A 1 204 ? -51.545 3.272 20.226 1.00 64.88 204 ALA A N 1
ATOM 1584 C CA . ALA A 1 204 ? -50.857 4.542 20.098 1.00 64.88 204 ALA A CA 1
ATOM 1585 C C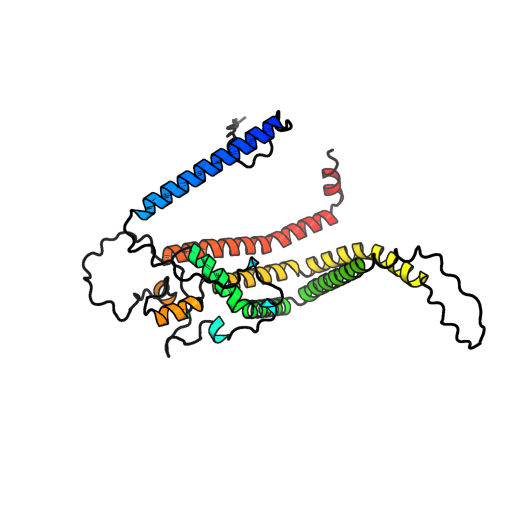 . ALA A 1 204 ? -49.383 4.313 20.439 1.00 64.88 204 ALA A C 1
ATOM 1587 O O . ALA A 1 204 ? -49.020 4.081 21.594 1.00 64.88 204 ALA A O 1
ATOM 1588 N N . PHE A 1 205 ? -48.549 4.306 19.404 1.00 65.75 205 PHE A N 1
ATOM 1589 C CA . PHE A 1 205 ? -47.118 4.091 19.512 1.00 65.75 205 PHE A CA 1
ATOM 1590 C C . PHE A 1 205 ? -46.563 5.265 20.317 1.00 65.75 205 PHE A C 1
ATOM 1592 O O . PHE A 1 205 ? -46.489 6.371 19.794 1.00 65.75 205 PHE A O 1
ATOM 1599 N N . GLN A 1 206 ? -46.272 5.072 21.608 1.00 65.75 206 GLN A N 1
ATOM 1600 C CA . GLN A 1 206 ? -45.789 6.149 22.473 1.00 65.75 206 GLN A CA 1
ATOM 1601 C C . GLN A 1 206 ? -44.392 6.595 22.004 1.00 65.75 206 GLN A C 1
ATOM 1603 O O . GLN A 1 206 ? -43.421 5.863 22.212 1.00 65.75 206 GLN A O 1
ATOM 1608 N N . PRO A 1 207 ? -44.235 7.803 21.431 1.00 69.38 207 PRO A N 1
ATOM 1609 C CA . PRO A 1 207 ? -42.935 8.276 20.954 1.00 69.38 207 PRO A CA 1
ATOM 1610 C C . PRO A 1 207 ? -41.968 8.611 22.107 1.00 69.38 207 PRO A C 1
ATOM 1612 O O . PRO A 1 207 ? -40.761 8.717 21.899 1.00 69.38 207 PRO A O 1
ATOM 1615 N N . GLY A 1 208 ? -42.471 8.725 23.344 1.00 69.62 208 GLY A N 1
ATOM 1616 C CA . GLY A 1 208 ? -41.676 9.104 24.516 1.00 69.62 208 GLY A CA 1
ATOM 1617 C C . GLY A 1 208 ? -40.637 8.067 24.962 1.00 69.62 208 GLY A C 1
ATOM 1618 O O . GLY A 1 208 ? -39.585 8.444 25.475 1.00 69.62 208 GLY A O 1
ATOM 1619 N N . ALA A 1 209 ? -40.872 6.769 24.736 1.00 71.31 209 ALA A N 1
ATOM 1620 C CA . ALA A 1 209 ? -39.928 5.723 25.149 1.00 71.31 209 ALA A CA 1
ATOM 1621 C C . ALA A 1 209 ? -38.636 5.718 24.306 1.00 71.31 209 ALA A C 1
ATOM 1623 O O . ALA A 1 209 ? -37.569 5.363 24.807 1.00 71.31 209 ALA A O 1
ATOM 1624 N N . LEU A 1 210 ? -38.712 6.146 23.041 1.00 71.94 210 LEU A N 1
ATOM 1625 C CA . LEU A 1 210 ? -37.552 6.226 22.147 1.00 71.94 210 LEU A CA 1
ATOM 1626 C C . LEU A 1 210 ? -36.655 7.426 22.476 1.00 71.94 210 LEU A C 1
ATOM 1628 O O . LEU A 1 210 ? -35.4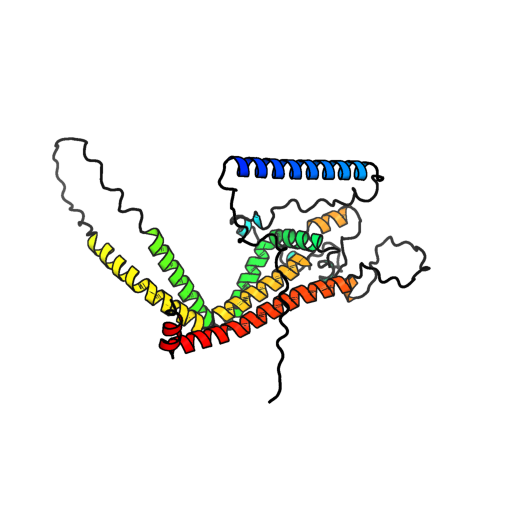36 7.276 22.501 1.00 71.94 210 LEU A O 1
ATOM 1632 N N . SER A 1 211 ? -37.247 8.577 22.812 1.00 75.44 211 SER A N 1
ATOM 1633 C CA . SER A 1 211 ? -36.498 9.790 23.178 1.00 75.44 211 SER A CA 1
ATOM 1634 C C . SER A 1 211 ? -35.636 9.580 24.428 1.00 75.44 211 SER A C 1
ATOM 1636 O O . SER A 1 211 ? -34.449 9.894 24.413 1.00 75.44 211 SER A O 1
ATOM 1638 N N . ARG A 1 212 ? -36.176 8.938 25.473 1.00 79.62 212 ARG A N 1
ATOM 1639 C CA . ARG A 1 212 ? -35.439 8.721 26.730 1.00 79.62 212 ARG A CA 1
ATOM 1640 C C . ARG A 1 212 ? -34.223 7.799 26.573 1.00 79.62 212 ARG A C 1
ATOM 1642 O O . ARG A 1 212 ? -33.216 7.973 27.254 1.00 79.62 212 ARG A O 1
ATOM 1649 N N . ASN A 1 213 ? -34.297 6.823 25.667 1.00 81.62 213 ASN A N 1
ATOM 1650 C CA . ASN A 1 213 ? -33.165 5.945 25.359 1.00 81.62 213 ASN A CA 1
ATOM 1651 C C . ASN A 1 213 ? -32.059 6.673 24.586 1.00 81.62 213 ASN A C 1
ATOM 1653 O O . ASN A 1 213 ? -30.889 6.321 24.726 1.00 81.62 213 ASN A O 1
ATOM 1657 N N . GLN A 1 214 ? -32.413 7.690 23.800 1.00 82.81 214 GLN A N 1
ATOM 1658 C CA . GLN A 1 214 ? -31.454 8.466 23.023 1.00 82.81 214 GLN A CA 1
ATOM 1659 C C . GLN A 1 214 ? -30.602 9.372 23.919 1.00 82.81 214 GLN A C 1
ATOM 1661 O O . GLN A 1 214 ? -29.387 9.402 23.741 1.00 82.81 214 GLN A O 1
ATOM 1666 N N . ASP A 1 215 ? -31.205 9.998 24.933 1.00 84.00 215 ASP A N 1
ATOM 1667 C CA . ASP A 1 215 ? -30.494 10.839 25.911 1.00 84.00 215 ASP A CA 1
ATOM 1668 C C . ASP A 1 215 ? -29.517 10.029 26.779 1.00 84.00 215 ASP A C 1
ATOM 1670 O O . ASP A 1 215 ? -28.386 10.442 27.042 1.00 84.00 215 ASP A O 1
ATOM 1674 N N . ASN A 1 216 ? -29.915 8.819 27.180 1.00 88.00 216 ASN A N 1
ATOM 1675 C CA . ASN A 1 216 ? -29.024 7.914 27.908 1.00 88.00 216 ASN A CA 1
ATOM 1676 C C . ASN A 1 216 ? -27.845 7.459 27.033 1.00 88.00 216 ASN A C 1
ATOM 1678 O O . ASN A 1 216 ? -26.718 7.329 27.516 1.00 88.00 216 ASN A O 1
ATOM 1682 N N . LEU A 1 217 ? -28.089 7.221 25.741 1.00 85.94 217 LEU A N 1
ATOM 1683 C CA . LEU A 1 217 ? -27.057 6.774 24.811 1.00 85.94 217 LEU A CA 1
ATOM 1684 C C . LEU A 1 217 ? -26.066 7.900 24.495 1.00 85.94 217 LEU A C 1
ATOM 1686 O O . LEU A 1 217 ? -24.861 7.652 24.493 1.00 85.94 217 LEU A O 1
ATOM 1690 N N . THR A 1 218 ? -26.535 9.136 24.303 1.00 85.94 218 THR A N 1
ATOM 1691 C CA . THR A 1 218 ? -25.658 10.300 24.099 1.00 85.94 218 THR A CA 1
ATOM 1692 C C . THR A 1 218 ? -24.791 10.584 25.322 1.00 85.94 218 THR A C 1
ATOM 1694 O O . THR A 1 218 ? -23.597 10.839 25.160 1.00 85.94 218 THR A O 1
ATOM 1697 N N . ALA A 1 219 ? -25.334 10.439 26.535 1.00 88.94 219 ALA A N 1
ATOM 1698 C CA . ALA A 1 219 ? -24.560 10.559 27.771 1.00 88.94 219 ALA A CA 1
ATOM 1699 C C . ALA A 1 219 ? -23.522 9.429 27.950 1.00 88.94 219 ALA A C 1
ATOM 1701 O O . ALA A 1 219 ? -22.433 9.666 28.476 1.00 88.94 219 ALA A O 1
ATOM 1702 N N . ALA A 1 220 ? -23.820 8.208 27.490 1.00 90.31 220 ALA A N 1
ATOM 1703 C CA . ALA A 1 220 ? -22.928 7.050 27.620 1.00 90.31 220 ALA A CA 1
ATOM 1704 C C . ALA A 1 220 ? -21.808 6.991 26.559 1.00 90.31 220 ALA A C 1
ATOM 1706 O O . ALA A 1 220 ? -20.745 6.419 26.818 1.00 90.31 220 ALA A O 1
ATOM 1707 N N . LEU A 1 221 ? -22.008 7.585 25.376 1.00 90.88 221 LEU A N 1
ATOM 1708 C CA . LEU A 1 221 ? -21.029 7.605 24.278 1.00 90.88 221 LEU A CA 1
ATOM 1709 C C . LEU A 1 221 ? -19.610 8.066 24.670 1.00 90.88 221 LEU A C 1
ATOM 1711 O O . LEU A 1 221 ? -18.662 7.380 24.274 1.00 90.88 221 LEU A O 1
ATOM 1715 N N . PRO A 1 222 ? -19.395 9.166 25.422 1.00 91.12 222 PRO A N 1
ATOM 1716 C CA . PRO A 1 222 ? -18.046 9.575 25.815 1.00 91.12 222 PRO A CA 1
ATOM 1717 C C . PRO A 1 222 ? -17.369 8.544 26.724 1.00 91.12 222 PRO A C 1
ATOM 1719 O O . PRO A 1 222 ? -16.200 8.226 26.510 1.00 91.12 222 PRO A O 1
ATOM 1722 N N . MET A 1 223 ? -18.097 7.949 27.679 1.00 91.31 223 MET A N 1
ATOM 1723 C CA . MET A 1 223 ? -17.539 6.895 28.536 1.00 91.31 223 MET A CA 1
ATOM 1724 C C . MET A 1 223 ? -17.172 5.646 27.733 1.00 91.31 223 MET A C 1
ATOM 1726 O O . MET A 1 223 ? -16.064 5.133 27.876 1.00 91.31 223 MET A O 1
ATOM 1730 N N . LEU A 1 224 ? -18.055 5.196 26.836 1.00 90.94 224 LEU A N 1
ATOM 1731 C CA . LEU A 1 224 ? -17.769 4.077 25.933 1.00 90.94 224 LEU A CA 1
ATOM 1732 C C . LEU A 1 224 ? -16.570 4.372 25.025 1.00 90.94 224 LEU A C 1
ATOM 1734 O O . LEU A 1 224 ? -15.772 3.478 24.752 1.00 90.94 224 LEU A O 1
ATOM 1738 N N . THR A 1 225 ? -16.411 5.627 24.600 1.00 89.88 225 THR A N 1
ATOM 1739 C CA . THR A 1 225 ? -15.261 6.067 23.804 1.00 89.88 225 THR A CA 1
ATOM 1740 C C . THR A 1 225 ? -13.964 5.952 24.597 1.00 89.88 225 THR A C 1
ATOM 1742 O O . THR A 1 225 ? -13.006 5.350 24.115 1.00 89.88 225 THR A O 1
ATOM 1745 N N . ILE A 1 226 ? -13.941 6.459 25.833 1.00 91.19 226 ILE A N 1
ATOM 1746 C CA . ILE A 1 226 ? -12.777 6.367 26.724 1.00 91.19 226 ILE A CA 1
ATOM 1747 C C . ILE A 1 226 ? -12.432 4.901 27.011 1.00 91.19 226 ILE A C 1
ATOM 1749 O O . ILE A 1 226 ? -11.278 4.502 26.865 1.00 91.19 226 ILE A O 1
ATOM 1753 N N . MET A 1 227 ? -13.426 4.077 27.358 1.00 90.81 227 MET A N 1
ATOM 1754 C CA . MET A 1 227 ? -13.217 2.646 27.598 1.00 90.81 227 MET A CA 1
ATOM 1755 C C . MET A 1 227 ? -12.699 1.921 26.351 1.00 90.81 227 MET A C 1
ATOM 1757 O O . MET A 1 227 ? -11.794 1.094 26.462 1.00 90.81 227 MET A O 1
ATOM 1761 N N . GLY A 1 228 ? -13.225 2.255 25.169 1.00 88.88 228 GLY A N 1
ATOM 1762 C CA . GLY A 1 228 ? -12.753 1.726 23.891 1.00 88.88 228 GLY A CA 1
ATOM 1763 C C . GLY A 1 228 ? -11.275 2.036 23.651 1.00 88.88 228 GLY A C 1
ATOM 1764 O O . GLY A 1 228 ? -10.505 1.129 23.339 1.00 88.88 228 GLY A O 1
ATOM 1765 N N . TRP A 1 229 ? -10.854 3.281 23.890 1.00 89.81 229 TRP A N 1
ATOM 1766 C CA . TRP A 1 229 ? -9.449 3.686 23.781 1.00 89.81 229 TRP A CA 1
ATOM 1767 C C . TRP A 1 229 ? -8.544 3.003 24.806 1.00 89.81 229 TRP A C 1
ATOM 1769 O O . TRP A 1 229 ? -7.470 2.526 24.440 1.00 89.81 229 TRP A O 1
ATOM 1779 N N . ILE A 1 230 ? -8.976 2.897 26.066 1.00 88.94 230 ILE A N 1
ATOM 1780 C CA . ILE A 1 230 ? -8.223 2.176 27.103 1.00 88.94 230 ILE A CA 1
ATOM 1781 C C . ILE A 1 230 ? -8.019 0.722 26.680 1.00 88.94 230 ILE A C 1
ATOM 1783 O O . ILE A 1 230 ? -6.895 0.229 26.728 1.00 88.94 230 ILE A O 1
ATOM 1787 N N . LEU A 1 231 ? -9.071 0.046 26.209 1.00 89.06 231 LEU A N 1
ATOM 1788 C CA . LEU A 1 231 ? -8.970 -1.335 25.744 1.00 89.06 231 LEU A CA 1
ATOM 1789 C C . LEU A 1 231 ? -8.068 -1.448 24.507 1.00 89.06 231 LEU A C 1
ATOM 1791 O O . LEU A 1 231 ? -7.247 -2.360 24.422 1.00 89.06 231 LEU A O 1
ATOM 1795 N N . PHE A 1 232 ? -8.171 -0.515 23.562 1.00 87.69 232 PHE A N 1
ATOM 1796 C CA . PHE A 1 232 ? -7.342 -0.468 22.357 1.00 87.69 232 PHE A CA 1
ATOM 1797 C C . PHE A 1 232 ? -5.845 -0.322 22.674 1.00 87.69 232 PHE A C 1
ATOM 1799 O O . PHE A 1 232 ? -5.011 -1.012 22.078 1.00 87.69 232 PHE A O 1
ATOM 1806 N N . ILE A 1 233 ? -5.512 0.526 23.650 1.00 87.00 233 ILE A N 1
ATOM 1807 C CA . ILE A 1 233 ? -4.147 0.725 24.146 1.00 87.00 233 ILE A CA 1
ATOM 1808 C C . ILE A 1 233 ? -3.682 -0.504 24.941 1.00 87.00 233 ILE A C 1
ATOM 1810 O O . ILE A 1 233 ? -2.625 -1.062 24.646 1.00 87.00 233 ILE A O 1
ATOM 1814 N N . TYR A 1 234 ? -4.488 -0.972 25.897 1.00 87.19 234 TYR A N 1
ATOM 1815 C CA . TYR A 1 234 ? -4.174 -2.111 26.767 1.00 87.19 234 TYR A CA 1
ATOM 1816 C C . TYR A 1 234 ? -3.908 -3.394 25.970 1.00 87.19 234 TYR A C 1
ATOM 1818 O O . TYR A 1 234 ? -2.950 -4.121 26.227 1.00 87.19 234 TYR A O 1
ATOM 1826 N N . THR A 1 235 ? -4.710 -3.644 24.936 1.00 89.38 235 THR A N 1
ATOM 1827 C CA . THR A 1 235 ? -4.559 -4.812 24.052 1.00 89.38 235 THR A CA 1
ATOM 1828 C C . THR A 1 235 ? -3.398 -4.692 23.066 1.00 89.38 235 THR A C 1
ATOM 1830 O O . THR A 1 235 ? -3.147 -5.624 22.298 1.00 89.38 235 THR A O 1
ATOM 1833 N N . SER A 1 236 ? -2.678 -3.563 23.060 1.00 90.06 236 SER A N 1
ATOM 1834 C CA . SER A 1 236 ? -1.643 -3.256 22.069 1.00 90.06 236 SER A CA 1
ATOM 1835 C C . SER A 1 236 ? -2.153 -3.340 20.614 1.00 90.06 236 SER A C 1
ATOM 1837 O O . SER A 1 236 ? -1.351 -3.587 19.705 1.00 90.06 236 SER A O 1
ATOM 1839 N N . CYS A 1 237 ? -3.465 -3.142 20.364 1.00 91.44 237 CYS A N 1
ATOM 1840 C CA . CYS A 1 237 ? -4.036 -3.184 19.003 1.00 91.44 237 CYS A CA 1
ATOM 1841 C C . CYS A 1 237 ? -3.377 -2.102 18.128 1.00 91.44 237 CYS A C 1
ATOM 1843 O O . CYS A 1 237 ? -3.019 -2.404 16.993 1.00 91.44 237 CYS A O 1
ATOM 1845 N N . LEU A 1 238 ? -3.066 -0.910 18.665 1.00 87.94 238 LEU A N 1
ATOM 1846 C CA . LEU A 1 238 ? -2.340 0.131 17.919 1.00 87.94 238 LEU A CA 1
ATOM 1847 C C . LEU A 1 238 ? -0.999 -0.365 17.364 1.00 87.94 238 LEU A C 1
ATOM 1849 O O . LEU A 1 238 ? -0.727 -0.230 16.175 1.00 87.94 238 LEU A O 1
ATOM 1853 N N . THR A 1 239 ? -0.164 -0.970 18.210 1.00 87.94 239 THR A N 1
ATOM 1854 C CA . THR A 1 239 ? 1.142 -1.484 17.783 1.00 87.94 239 THR A CA 1
ATOM 1855 C C . THR A 1 239 ? 0.981 -2.596 16.750 1.00 87.94 239 THR A C 1
ATOM 1857 O O . THR A 1 239 ? 1.727 -2.634 15.775 1.00 87.94 239 THR A O 1
ATOM 1860 N N . ALA A 1 240 ? 0.002 -3.490 16.920 1.00 89.69 240 ALA A N 1
ATOM 1861 C CA . ALA A 1 240 ? -0.278 -4.541 15.943 1.00 89.69 240 ALA A CA 1
ATOM 1862 C C . ALA A 1 240 ? -0.713 -3.962 14.584 1.00 89.69 240 ALA A C 1
ATOM 1864 O O . ALA A 1 240 ? -0.182 -4.377 13.553 1.00 89.69 240 ALA A O 1
ATOM 1865 N N . LEU A 1 241 ? -1.608 -2.970 14.586 1.00 91.00 241 LEU A N 1
ATOM 1866 C CA . LEU A 1 241 ? -2.073 -2.276 13.384 1.00 91.00 241 LEU A CA 1
ATOM 1867 C C . LEU A 1 241 ? -0.945 -1.513 12.686 1.00 91.00 241 LEU A C 1
ATOM 1869 O O . LEU A 1 241 ? -0.818 -1.604 11.471 1.00 91.00 241 LEU A O 1
ATOM 1873 N N . LEU A 1 242 ? -0.087 -0.816 13.432 1.00 89.00 242 LEU A N 1
ATOM 1874 C CA . LEU A 1 242 ? 1.058 -0.105 12.858 1.00 89.00 242 LEU A CA 1
ATOM 1875 C C . LEU A 1 242 ? 2.058 -1.067 12.209 1.00 89.00 242 LEU A C 1
ATOM 1877 O O . LEU A 1 242 ? 2.517 -0.828 11.093 1.00 89.00 242 LEU A O 1
ATOM 1881 N N . ARG A 1 243 ? 2.361 -2.195 12.864 1.00 87.25 243 ARG A N 1
ATOM 1882 C CA . ARG A 1 243 ? 3.226 -3.237 12.285 1.00 87.25 243 ARG A CA 1
ATOM 1883 C C . ARG A 1 243 ? 2.616 -3.843 11.025 1.00 87.25 243 ARG A C 1
ATOM 1885 O O . ARG A 1 243 ? 3.319 -4.078 10.051 1.00 87.25 243 ARG A O 1
ATOM 1892 N N . TRP A 1 244 ? 1.310 -4.079 11.041 1.00 94.12 244 TRP A N 1
ATOM 1893 C CA . TRP A 1 244 ? 0.581 -4.567 9.880 1.00 94.12 244 TRP A CA 1
ATOM 1894 C C . TRP A 1 244 ? 0.621 -3.578 8.711 1.00 94.12 244 TRP A C 1
ATOM 1896 O O . TRP A 1 244 ? 0.993 -3.961 7.600 1.00 94.12 244 TRP A O 1
ATOM 1906 N N . ALA A 1 245 ? 0.283 -2.313 8.963 1.00 91.81 245 ALA A N 1
ATOM 1907 C CA . ALA A 1 245 ? 0.246 -1.270 7.946 1.00 91.81 245 ALA A CA 1
ATOM 1908 C C . ALA A 1 245 ? 1.636 -1.027 7.343 1.00 91.81 245 ALA A C 1
ATOM 1910 O O . ALA A 1 245 ? 1.769 -0.964 6.125 1.00 91.81 245 ALA A O 1
ATOM 1911 N N . THR A 1 246 ? 2.679 -0.972 8.178 1.00 88.31 246 THR A N 1
ATOM 1912 C CA . THR A 1 246 ? 4.067 -0.802 7.715 1.00 88.31 246 THR A CA 1
ATOM 1913 C C . THR A 1 246 ? 4.533 -1.982 6.866 1.00 88.31 246 THR A C 1
ATOM 1915 O O . THR A 1 246 ? 4.995 -1.765 5.752 1.00 88.31 246 THR A O 1
ATOM 1918 N N . LEU A 1 247 ? 4.356 -3.228 7.320 1.00 89.88 247 LEU A N 1
ATOM 1919 C CA . LEU A 1 247 ? 4.738 -4.413 6.536 1.00 89.88 247 LEU A CA 1
ATOM 1920 C C . LEU A 1 247 ? 4.014 -4.476 5.188 1.00 89.88 247 LEU A C 1
ATOM 1922 O O . LEU A 1 247 ? 4.632 -4.762 4.164 1.00 89.88 247 LEU A O 1
ATOM 1926 N N . THR A 1 248 ? 2.717 -4.171 5.189 1.00 93.50 248 THR A N 1
ATOM 1927 C CA . THR A 1 248 ? 1.899 -4.138 3.974 1.00 93.50 248 THR A CA 1
ATOM 1928 C C . THR A 1 248 ? 2.376 -3.051 3.015 1.00 93.50 248 THR A C 1
ATOM 1930 O O . THR A 1 248 ? 2.577 -3.328 1.835 1.00 93.50 248 THR A O 1
ATOM 1933 N N . ALA A 1 249 ? 2.599 -1.832 3.514 1.00 90.81 249 ALA A N 1
ATOM 1934 C CA . ALA A 1 249 ? 3.071 -0.715 2.706 1.00 90.81 249 ALA A CA 1
ATOM 1935 C C . ALA A 1 249 ? 4.442 -1.015 2.089 1.00 90.81 249 ALA A C 1
ATOM 1937 O O . ALA A 1 249 ? 4.628 -0.796 0.900 1.00 90.81 249 ALA A O 1
ATOM 1938 N N . LEU A 1 250 ? 5.379 -1.579 2.856 1.00 89.69 250 LEU A N 1
ATOM 1939 C CA . LEU A 1 250 ? 6.709 -1.927 2.349 1.00 89.69 250 LEU A CA 1
ATOM 1940 C C . LEU A 1 250 ? 6.656 -2.998 1.270 1.00 89.69 250 LEU A C 1
ATOM 1942 O O . LEU A 1 250 ? 7.310 -2.858 0.240 1.00 89.69 250 LEU A O 1
ATOM 1946 N N . LEU A 1 251 ? 5.857 -4.042 1.484 1.00 93.75 251 LEU A N 1
ATOM 1947 C CA . LEU A 1 251 ? 5.679 -5.097 0.498 1.00 93.75 251 LEU A CA 1
ATOM 1948 C C . LEU A 1 251 ? 5.031 -4.555 -0.782 1.00 93.75 251 LEU A C 1
ATOM 1950 O O . LEU A 1 251 ? 5.497 -4.862 -1.878 1.00 93.75 251 LEU A O 1
ATOM 1954 N N . ALA A 1 252 ? 3.990 -3.728 -0.646 1.00 94.31 252 ALA A N 1
ATOM 1955 C CA . ALA A 1 252 ? 3.298 -3.125 -1.775 1.00 94.31 252 ALA A CA 1
ATOM 1956 C C . ALA A 1 252 ? 4.204 -2.168 -2.555 1.00 94.31 252 ALA A C 1
ATOM 1958 O O . ALA A 1 252 ? 4.283 -2.285 -3.774 1.00 94.31 252 ALA A O 1
ATOM 1959 N N . LEU A 1 253 ? 4.928 -1.285 -1.859 1.00 92.12 253 LEU A N 1
ATOM 1960 C CA . LEU A 1 253 ? 5.878 -0.345 -2.454 1.00 92.12 253 LEU A CA 1
ATOM 1961 C C . LEU A 1 253 ? 7.013 -1.077 -3.159 1.00 92.12 253 LEU A C 1
ATOM 1963 O O . LEU A 1 253 ? 7.297 -0.759 -4.309 1.00 92.12 253 LEU A O 1
ATOM 1967 N N . PHE A 1 254 ? 7.626 -2.072 -2.514 1.00 92.50 254 PHE A N 1
ATOM 1968 C CA . PHE A 1 254 ? 8.676 -2.881 -3.130 1.00 92.50 254 PHE A CA 1
ATOM 1969 C C . PHE A 1 254 ? 8.160 -3.565 -4.398 1.00 92.50 254 PHE A C 1
ATOM 1971 O O . PHE A 1 254 ? 8.730 -3.401 -5.475 1.00 92.50 254 PHE A O 1
ATOM 1978 N N . HIS A 1 255 ? 7.038 -4.276 -4.292 1.00 95.50 255 HIS A N 1
ATOM 1979 C CA . HIS A 1 255 ? 6.450 -4.963 -5.431 1.00 95.50 255 HIS A CA 1
ATOM 1980 C C . HIS A 1 255 ? 6.093 -3.988 -6.562 1.00 95.50 255 HIS A C 1
ATOM 1982 O O . HIS A 1 255 ? 6.514 -4.190 -7.694 1.00 95.50 255 HIS A O 1
ATOM 1988 N N . ALA A 1 256 ? 5.375 -2.902 -6.265 1.00 94.44 256 ALA A N 1
ATOM 1989 C CA . ALA A 1 256 ? 4.923 -1.940 -7.272 1.00 94.44 256 ALA A CA 1
ATOM 1990 C C . ALA A 1 256 ? 6.093 -1.210 -7.949 1.00 94.44 256 ALA A C 1
ATOM 1992 O O . ALA A 1 256 ? 6.029 -0.899 -9.132 1.00 94.44 256 ALA A O 1
ATOM 1993 N N . SER A 1 257 ? 7.171 -0.965 -7.207 1.00 92.06 257 SER A N 1
ATOM 1994 C CA . SER A 1 257 ? 8.362 -0.267 -7.697 1.00 92.06 257 SER A CA 1
ATOM 1995 C C . SER A 1 257 ? 9.201 -1.107 -8.654 1.00 92.06 257 SER A C 1
ATOM 1997 O O . SER A 1 257 ? 9.695 -0.603 -9.664 1.00 92.06 257 SER A O 1
ATOM 1999 N N . PHE A 1 258 ? 9.405 -2.379 -8.307 1.00 91.81 258 PHE A N 1
ATOM 2000 C CA . PHE A 1 258 ? 10.369 -3.236 -8.994 1.00 91.81 258 PHE A CA 1
ATOM 2001 C C . PHE A 1 258 ? 9.725 -4.215 -9.969 1.00 91.81 258 PHE A C 1
ATOM 2003 O O . PHE A 1 258 ? 10.428 -4.717 -10.841 1.00 91.81 258 PHE A O 1
ATOM 2010 N N . MET A 1 259 ? 8.432 -4.517 -9.839 1.00 93.38 259 MET A N 1
ATOM 2011 C CA . MET A 1 259 ? 7.752 -5.408 -10.773 1.00 93.38 259 MET A CA 1
ATOM 2012 C C . MET A 1 259 ? 7.684 -4.766 -12.162 1.00 93.38 259 MET A C 1
ATOM 2014 O O . MET A 1 259 ? 7.388 -3.578 -12.309 1.00 93.38 259 MET A O 1
ATOM 2018 N N . ARG A 1 260 ? 7.953 -5.551 -13.204 1.00 90.38 260 ARG A N 1
ATOM 2019 C CA . ARG A 1 260 ? 7.830 -5.079 -14.583 1.00 90.38 260 ARG A CA 1
ATOM 2020 C C . ARG A 1 260 ? 6.363 -4.823 -14.921 1.00 90.38 260 ARG A C 1
ATOM 2022 O O . ARG A 1 260 ? 5.557 -5.751 -14.805 1.00 90.38 260 ARG A O 1
ATOM 2029 N N . PRO A 1 261 ? 6.015 -3.615 -15.391 1.00 89.50 261 PRO A N 1
ATOM 2030 C CA . PRO A 1 261 ? 4.660 -3.334 -15.815 1.00 89.50 261 PRO A CA 1
ATOM 2031 C C . PRO A 1 261 ? 4.280 -4.172 -17.039 1.00 89.50 261 PRO A C 1
ATOM 2033 O O . PRO A 1 261 ? 5.107 -4.501 -17.898 1.00 89.50 261 PRO A O 1
ATOM 2036 N N . ALA A 1 262 ? 2.993 -4.497 -17.137 1.00 87.06 262 ALA A N 1
ATOM 2037 C CA . ALA A 1 262 ? 2.432 -5.255 -18.252 1.00 87.06 262 ALA A CA 1
ATOM 2038 C C . ALA A 1 262 ? 2.702 -4.579 -19.607 1.00 87.06 262 ALA A C 1
ATOM 2040 O O . ALA A 1 262 ? 2.999 -5.253 -20.602 1.00 87.06 262 ALA A O 1
ATOM 2041 N N . SER A 1 263 ? 2.625 -3.245 -19.623 1.00 86.50 263 SER A N 1
ATOM 2042 C CA . SER A 1 263 ? 2.901 -2.411 -20.790 1.00 86.50 263 SER A CA 1
ATOM 2043 C C . SER A 1 263 ? 4.320 -2.644 -21.331 1.00 86.50 263 SER A C 1
ATOM 2045 O O . SER A 1 263 ? 4.490 -2.913 -22.522 1.00 86.50 263 SER A O 1
ATOM 2047 N N . GLU A 1 264 ? 5.329 -2.674 -20.457 1.00 85.19 264 GLU A N 1
ATOM 2048 C CA . GLU A 1 264 ? 6.736 -2.878 -20.821 1.00 85.19 264 GLU A CA 1
ATOM 2049 C C . GLU A 1 264 ? 7.000 -4.282 -21.386 1.00 85.19 264 GLU A C 1
ATOM 2051 O O . GLU A 1 264 ? 7.754 -4.439 -22.354 1.00 85.19 264 GLU A O 1
ATOM 2056 N N . ILE A 1 265 ? 6.350 -5.313 -20.839 1.00 83.94 265 ILE A N 1
ATOM 2057 C CA . ILE A 1 265 ? 6.477 -6.692 -21.339 1.00 83.94 265 ILE A CA 1
ATOM 2058 C C . ILE A 1 265 ? 5.927 -6.792 -22.767 1.00 83.94 265 ILE A C 1
ATOM 2060 O O . ILE A 1 265 ? 6.584 -7.339 -23.656 1.00 83.94 265 ILE A O 1
ATOM 2064 N N . SER A 1 266 ? 4.742 -6.228 -23.013 1.00 83.06 266 SER A N 1
ATOM 2065 C CA . SER A 1 266 ? 4.135 -6.242 -24.349 1.00 83.06 266 SER A CA 1
ATOM 2066 C C . SER A 1 266 ? 4.976 -5.462 -25.371 1.00 83.06 266 SER A C 1
ATOM 2068 O O . SER A 1 266 ? 5.230 -5.942 -26.479 1.00 83.06 266 SER A O 1
ATOM 2070 N N . TRP A 1 267 ? 5.498 -4.303 -24.961 1.00 81.88 267 TRP A N 1
ATOM 2071 C CA . TRP A 1 267 ? 6.304 -3.432 -25.805 1.00 81.88 267 TRP A CA 1
ATOM 2072 C C . TRP A 1 267 ? 7.672 -4.031 -26.147 1.00 81.88 267 TRP A C 1
ATOM 2074 O O . TRP A 1 267 ? 8.091 -3.991 -27.308 1.00 81.88 267 TRP A O 1
ATOM 2084 N N . SER A 1 268 ? 8.374 -4.607 -25.167 1.00 81.62 268 SER A N 1
ATOM 2085 C CA . SER A 1 268 ? 9.673 -5.259 -25.397 1.00 81.62 268 SER A CA 1
ATOM 2086 C C . SER A 1 268 ? 9.541 -6.433 -26.370 1.00 81.62 268 SER A C 1
ATOM 2088 O O . SER A 1 268 ? 10.363 -6.578 -27.277 1.00 81.62 268 SER A O 1
ATOM 2090 N N . ARG A 1 269 ? 8.447 -7.200 -26.271 1.00 80.81 269 ARG A N 1
ATOM 2091 C CA . ARG A 1 269 ? 8.139 -8.292 -27.202 1.00 80.81 269 ARG A CA 1
ATOM 2092 C C . ARG A 1 269 ? 7.876 -7.795 -28.622 1.00 80.81 269 ARG A C 1
ATOM 2094 O O . ARG A 1 269 ? 8.383 -8.388 -29.569 1.00 80.81 269 ARG A O 1
ATOM 2101 N N . GLN A 1 270 ? 7.098 -6.725 -28.778 1.00 83.69 270 GLN A N 1
ATOM 2102 C CA . GLN A 1 270 ? 6.743 -6.203 -30.100 1.00 83.69 270 GLN A CA 1
ATOM 2103 C C . GLN A 1 270 ? 7.914 -5.488 -30.784 1.00 83.69 270 GLN A C 1
ATOM 2105 O O . GLN A 1 270 ? 8.082 -5.585 -31.997 1.00 83.69 270 GLN A O 1
ATOM 2110 N N . SER A 1 271 ? 8.717 -4.750 -30.019 1.00 81.25 271 SER A N 1
ATOM 2111 C CA . SER A 1 271 ? 9.799 -3.927 -30.565 1.00 81.25 271 SER A CA 1
ATOM 2112 C C . SER A 1 271 ? 11.129 -4.669 -30.708 1.00 81.25 271 SER A C 1
ATOM 2114 O O . SER A 1 271 ? 12.032 -4.153 -31.367 1.00 81.25 271 SER A O 1
ATOM 2116 N N . GLY A 1 272 ? 11.283 -5.833 -30.062 1.00 79.44 272 GLY A N 1
ATOM 2117 C CA . GLY A 1 272 ? 12.563 -6.542 -29.954 1.00 79.44 272 GLY A CA 1
ATOM 2118 C C . GLY A 1 272 ? 13.643 -5.734 -29.225 1.00 79.44 272 GLY A C 1
ATOM 2119 O O . GLY A 1 272 ? 14.824 -6.078 -29.278 1.00 79.44 272 GLY A O 1
ATOM 2120 N N . ARG A 1 273 ? 13.266 -4.623 -28.580 1.00 78.19 273 ARG A N 1
ATOM 2121 C CA . ARG A 1 273 ? 14.191 -3.748 -27.864 1.00 78.19 273 ARG A CA 1
ATOM 2122 C C . ARG A 1 273 ? 14.407 -4.257 -26.448 1.00 78.19 273 ARG A C 1
ATOM 2124 O O . ARG A 1 273 ? 13.564 -4.938 -25.866 1.00 78.19 273 ARG A O 1
ATOM 2131 N N . ARG A 1 274 ? 15.560 -3.885 -25.891 1.00 72.44 274 ARG A N 1
ATOM 2132 C CA . ARG A 1 274 ? 15.869 -4.120 -24.481 1.00 72.44 274 ARG A CA 1
ATOM 2133 C C . ARG A 1 274 ? 14.799 -3.489 -23.592 1.00 72.44 274 ARG A C 1
ATOM 2135 O O . ARG A 1 274 ? 14.287 -2.413 -23.892 1.00 72.44 274 ARG A O 1
ATOM 2142 N N . THR A 1 275 ? 14.499 -4.185 -22.502 1.00 77.00 275 THR A N 1
ATOM 2143 C CA . THR A 1 275 ? 13.689 -3.670 -21.397 1.00 77.00 275 THR A CA 1
ATOM 2144 C C . THR A 1 275 ? 14.320 -2.405 -20.833 1.00 77.00 275 THR A C 1
ATOM 2146 O O . THR A 1 275 ? 15.543 -2.259 -20.860 1.00 77.00 275 THR A O 1
ATOM 2149 N N . LEU A 1 276 ? 13.486 -1.508 -20.325 1.00 78.56 276 LEU A N 1
ATOM 2150 C CA . LEU A 1 276 ? 13.924 -0.249 -19.747 1.00 78.56 276 LEU A CA 1
ATOM 2151 C C . LEU A 1 276 ? 14.412 -0.536 -18.312 1.00 78.56 276 LEU A C 1
ATOM 2153 O O . LEU A 1 276 ? 13.663 -1.015 -17.454 1.00 78.56 276 LEU A O 1
ATOM 2157 N N . GLY A 1 277 ? 15.700 -0.311 -18.058 1.00 83.50 277 GLY A N 1
ATOM 2158 C CA . GLY A 1 277 ? 16.361 -0.642 -16.792 1.00 83.50 277 GLY A CA 1
ATOM 2159 C C . GLY A 1 277 ? 16.962 -2.052 -16.722 1.00 83.50 277 GLY A C 1
ATOM 2160 O O . GLY A 1 277 ? 16.986 -2.810 -17.694 1.00 83.50 277 GLY A O 1
ATOM 2161 N N . TRP A 1 278 ? 17.456 -2.404 -15.535 1.00 83.94 278 TRP A N 1
ATOM 2162 C CA . TRP A 1 278 ? 18.276 -3.600 -15.314 1.00 83.94 278 TRP A CA 1
ATOM 2163 C C . TRP A 1 278 ? 17.502 -4.661 -14.554 1.00 83.94 278 TRP A C 1
ATOM 2165 O O . TRP A 1 278 ? 16.916 -4.382 -13.508 1.00 83.94 278 TRP A O 1
ATOM 2175 N N . SER A 1 279 ? 17.502 -5.893 -15.055 1.00 85.50 279 SER A N 1
ATOM 2176 C CA . SER A 1 279 ? 16.895 -6.997 -14.311 1.00 85.50 279 SER A CA 1
ATOM 2177 C C . SER A 1 279 ? 17.636 -7.226 -12.995 1.00 85.50 279 SER A C 1
ATOM 2179 O O . SER A 1 279 ? 18.855 -7.059 -12.902 1.00 85.50 279 SER A O 1
ATOM 2181 N N . LEU A 1 280 ? 16.910 -7.662 -11.968 1.00 83.88 280 LEU A N 1
ATOM 2182 C CA . LEU A 1 280 ? 17.510 -7.962 -10.669 1.00 83.88 280 LEU A CA 1
ATOM 2183 C C . LEU A 1 280 ? 18.593 -9.050 -10.812 1.00 83.88 280 LEU A C 1
ATOM 2185 O O . LEU A 1 280 ? 19.649 -8.982 -10.188 1.00 83.88 280 LEU A O 1
ATOM 2189 N N . ALA A 1 281 ? 18.380 -10.005 -11.722 1.00 82.94 281 ALA A N 1
ATOM 2190 C CA . ALA A 1 281 ? 19.372 -11.015 -12.077 1.00 82.94 281 ALA A CA 1
ATOM 2191 C C . ALA A 1 281 ? 20.687 -10.412 -12.616 1.00 82.94 281 ALA A C 1
ATOM 2193 O O . ALA A 1 281 ? 21.759 -10.864 -12.220 1.00 82.94 281 ALA A O 1
ATOM 2194 N N . GLU A 1 282 ? 20.636 -9.389 -13.473 1.00 83.62 282 GLU A N 1
ATOM 2195 C CA . GLU A 1 282 ? 21.838 -8.705 -13.982 1.00 83.62 282 GLU A CA 1
ATOM 2196 C C . GLU A 1 282 ? 22.575 -7.961 -12.863 1.00 83.62 282 GLU A C 1
ATOM 2198 O O . GLU A 1 282 ? 23.797 -8.078 -12.745 1.00 83.62 282 GLU A O 1
ATOM 2203 N N . VAL A 1 283 ? 21.836 -7.256 -11.999 1.00 84.94 283 VAL A N 1
ATOM 2204 C CA . VAL A 1 283 ? 22.418 -6.476 -10.896 1.00 84.94 283 VAL A CA 1
ATOM 2205 C C . VAL A 1 283 ? 23.132 -7.383 -9.889 1.00 84.94 283 VAL A C 1
ATOM 2207 O O . VAL A 1 283 ? 24.294 -7.128 -9.542 1.00 84.94 283 VAL A O 1
ATOM 2210 N N . TYR A 1 284 ? 22.464 -8.460 -9.458 1.00 81.12 284 TYR A N 1
ATOM 2211 C CA . TYR A 1 284 ? 22.968 -9.368 -8.425 1.00 81.12 284 TYR A CA 1
ATOM 2212 C C . TYR A 1 284 ? 23.953 -10.413 -8.956 1.00 81.12 284 TYR A C 1
ATOM 2214 O O . TYR A 1 284 ? 24.964 -10.666 -8.306 1.00 81.12 284 TYR A O 1
ATOM 2222 N N . MET A 1 285 ? 23.702 -11.015 -10.124 1.00 81.06 285 MET A N 1
ATOM 2223 C CA . MET A 1 285 ? 24.590 -12.059 -10.658 1.00 81.06 285 MET A CA 1
ATOM 2224 C C . MET A 1 285 ? 25.756 -11.498 -11.476 1.00 81.06 285 MET A C 1
ATOM 2226 O O . MET A 1 285 ? 26.630 -12.261 -11.881 1.00 81.06 285 MET A O 1
ATOM 2230 N N . GLY A 1 286 ? 25.765 -10.191 -11.772 1.00 76.56 286 GLY A N 1
ATOM 2231 C CA . GLY A 1 286 ? 26.804 -9.564 -12.592 1.00 76.56 286 GLY A CA 1
ATOM 2232 C C . GLY A 1 286 ? 26.891 -10.140 -14.007 1.00 76.56 286 GLY A C 1
ATOM 2233 O O . GLY A 1 286 ? 27.915 -9.986 -14.672 1.00 76.56 286 GLY A O 1
ATOM 2234 N N . ARG A 1 287 ? 25.847 -10.839 -14.473 1.00 71.00 287 ARG A N 1
ATOM 2235 C CA . ARG A 1 287 ? 25.803 -11.355 -15.839 1.00 71.00 287 ARG A CA 1
ATOM 2236 C C . ARG A 1 287 ? 25.567 -10.173 -16.776 1.00 71.00 287 ARG A C 1
ATOM 2238 O O . ARG A 1 287 ? 24.546 -9.505 -16.629 1.00 71.00 287 ARG A O 1
ATOM 2245 N N . PRO A 1 288 ? 26.469 -9.906 -17.737 1.00 62.53 288 PRO A N 1
ATOM 2246 C CA . PRO A 1 288 ? 26.202 -8.898 -18.748 1.00 62.53 288 PRO A CA 1
ATOM 2247 C C . PRO A 1 288 ? 24.946 -9.314 -19.513 1.00 62.53 288 PRO A C 1
ATOM 2249 O O . PRO A 1 288 ? 24.813 -10.487 -19.874 1.00 62.53 288 PRO A O 1
ATOM 2252 N N . ALA A 1 289 ? 24.041 -8.358 -19.736 1.00 60.97 289 ALA A N 1
ATOM 2253 C CA . ALA A 1 289 ? 22.819 -8.520 -20.514 1.00 60.97 289 ALA A CA 1
ATOM 2254 C C . ALA A 1 289 ? 23.169 -9.114 -21.886 1.00 60.97 289 ALA A C 1
ATOM 2256 O O . ALA A 1 289 ? 23.524 -8.389 -22.822 1.00 60.97 289 ALA A O 1
ATOM 2257 N N . SER A 1 290 ? 23.131 -10.439 -22.003 1.00 53.38 290 SER A N 1
ATOM 2258 C CA . SER A 1 290 ? 23.483 -11.175 -23.214 1.00 53.38 290 SER A CA 1
ATOM 2259 C C . SER A 1 290 ? 22.306 -11.068 -24.170 1.00 53.38 290 SER A C 1
ATOM 2261 O O . SER A 1 290 ? 21.535 -11.996 -24.374 1.00 53.38 290 SER A O 1
ATOM 2263 N N . GLY A 1 291 ? 22.136 -9.869 -24.723 1.00 56.56 291 GLY A N 1
ATOM 2264 C CA . GLY A 1 291 ? 21.211 -9.643 -25.815 1.00 56.56 291 GLY A CA 1
ATOM 2265 C C . GLY A 1 291 ? 21.679 -10.475 -27.012 1.00 56.56 291 GLY A C 1
ATOM 2266 O O . GLY A 1 291 ? 22.841 -10.323 -27.413 1.00 56.56 291 GLY A O 1
ATOM 2267 N N . PRO A 1 292 ? 20.823 -11.339 -27.584 1.00 49.84 292 PRO A N 1
ATOM 2268 C CA . PRO A 1 292 ? 21.120 -12.023 -28.834 1.00 49.84 292 PRO A CA 1
ATOM 2269 C C . PRO A 1 292 ? 21.203 -10.951 -29.926 1.00 49.84 292 PRO A C 1
ATOM 2271 O O . PRO A 1 292 ? 20.189 -10.447 -30.393 1.00 49.84 292 PRO A O 1
ATOM 2274 N N . GLY A 1 293 ? 22.417 -10.503 -30.245 1.00 54.19 293 GLY A N 1
ATOM 2275 C CA . GLY A 1 293 ? 22.645 -9.380 -31.162 1.00 54.19 293 GLY A CA 1
ATOM 2276 C C . GLY A 1 293 ? 23.746 -8.405 -30.746 1.00 54.19 293 GLY A C 1
ATOM 2277 O O . GLY A 1 293 ? 24.089 -7.528 -31.532 1.00 54.19 293 GLY A O 1
ATOM 2278 N N . SER A 1 294 ? 24.356 -8.566 -29.564 1.00 49.34 294 SER A N 1
ATOM 2279 C CA . SER A 1 294 ? 25.608 -7.873 -29.211 1.00 49.34 294 SER A CA 1
ATOM 2280 C C . SER A 1 294 ? 26.779 -8.471 -30.003 1.00 49.34 294 SER A C 1
ATOM 2282 O O . SER A 1 294 ? 27.635 -9.188 -29.481 1.00 49.34 294 SER A O 1
ATOM 2284 N N . GLY A 1 295 ? 26.762 -8.252 -31.316 1.00 49.25 295 GLY A N 1
ATOM 2285 C CA . GLY A 1 295 ? 27.852 -8.585 -32.210 1.00 49.25 295 GLY A CA 1
ATOM 2286 C C . GLY A 1 295 ? 29.073 -7.768 -31.822 1.00 49.25 295 GLY A C 1
ATOM 2287 O O . GLY A 1 295 ? 29.095 -6.569 -32.057 1.00 49.25 295 GLY A O 1
ATOM 2288 N N . ARG A 1 296 ? 30.050 -8.436 -31.199 1.00 49.91 296 ARG A N 1
ATOM 2289 C CA . ARG A 1 296 ? 31.502 -8.263 -31.382 1.00 49.91 296 ARG A CA 1
ATOM 2290 C C . ARG A 1 296 ? 31.991 -6.828 -31.662 1.00 49.91 296 ARG A C 1
ATOM 2292 O O . ARG A 1 296 ? 32.838 -6.643 -32.526 1.00 49.91 296 ARG A O 1
ATOM 2299 N N . LEU A 1 297 ? 31.477 -5.829 -30.950 1.00 52.47 297 LEU A N 1
ATOM 2300 C CA . LEU A 1 297 ? 32.015 -4.473 -30.987 1.00 52.47 297 LEU A CA 1
ATOM 2301 C C . LEU A 1 297 ? 33.134 -4.375 -29.956 1.00 52.47 297 LEU A C 1
ATOM 2303 O O . LEU A 1 297 ? 33.028 -4.872 -28.833 1.00 52.47 297 LEU A O 1
ATOM 2307 N N . ASP A 1 298 ? 34.247 -3.829 -30.424 1.00 48.78 298 ASP A N 1
ATOM 2308 C CA . ASP A 1 298 ? 35.582 -4.034 -29.895 1.00 48.78 298 ASP A CA 1
ATOM 2309 C C . ASP A 1 298 ? 35.734 -3.719 -28.408 1.00 48.78 298 ASP A C 1
ATOM 2311 O O . ASP A 1 298 ? 35.476 -2.625 -27.911 1.00 48.78 298 ASP A O 1
ATOM 2315 N N . ARG A 1 299 ? 36.278 -4.710 -27.705 1.00 53.72 299 ARG A N 1
ATOM 2316 C CA . ARG A 1 299 ? 36.597 -4.746 -26.272 1.00 53.72 299 ARG A CA 1
ATOM 2317 C C . ARG A 1 299 ? 37.783 -3.837 -25.895 1.00 53.72 299 ARG A C 1
ATOM 2319 O O . ARG A 1 299 ? 38.550 -4.174 -24.997 1.00 53.72 299 ARG A O 1
ATOM 2326 N N . ARG A 1 300 ? 38.002 -2.733 -26.616 1.00 49.38 300 ARG A N 1
ATOM 2327 C CA . ARG A 1 300 ? 39.279 -2.000 -26.635 1.00 49.38 300 ARG A CA 1
ATOM 2328 C C . ARG A 1 300 ? 39.165 -0.518 -26.268 1.00 49.38 300 ARG A C 1
ATOM 2330 O O . ARG A 1 300 ? 39.855 0.304 -26.847 1.00 49.38 300 ARG A O 1
ATOM 2337 N N . SER A 1 301 ? 38.363 -0.166 -25.265 1.00 48.75 301 SER A N 1
ATOM 2338 C CA . SER A 1 301 ? 38.541 1.109 -24.543 1.00 48.75 301 SER A CA 1
ATOM 2339 C C . SER A 1 301 ? 37.827 1.122 -23.187 1.00 48.75 301 SER A C 1
ATOM 2341 O O . SER A 1 301 ? 37.013 1.995 -22.901 1.00 48.75 301 SER A O 1
ATOM 2343 N N . SER A 1 302 ? 38.127 0.163 -22.315 1.00 46.22 302 SER A N 1
ATOM 2344 C CA . SER A 1 302 ? 37.754 0.233 -20.898 1.00 46.22 302 SER A CA 1
ATOM 2345 C C . SER A 1 302 ? 38.687 1.202 -20.161 1.00 46.22 302 SER A C 1
ATOM 2347 O O . SER A 1 302 ? 39.578 0.793 -19.420 1.00 46.22 302 SER A O 1
ATOM 2349 N N . ARG A 1 303 ? 38.513 2.507 -20.407 1.00 48.75 303 ARG A N 1
ATOM 2350 C CA . ARG A 1 303 ? 38.950 3.547 -19.469 1.00 48.75 303 ARG A CA 1
ATOM 2351 C C . ARG A 1 303 ? 37.880 3.641 -18.387 1.00 48.75 303 ARG A C 1
ATOM 2353 O O . ARG A 1 303 ? 36.712 3.830 -18.702 1.00 48.75 303 ARG A O 1
ATOM 2360 N N . SER A 1 304 ? 38.315 3.475 -17.143 1.00 47.59 304 SER A N 1
ATOM 2361 C CA . SER A 1 304 ? 37.538 3.550 -15.903 1.00 47.59 304 SER A CA 1
ATOM 2362 C C . SER A 1 304 ? 36.961 4.954 -15.681 1.00 47.59 304 SER A C 1
ATOM 2364 O O . SER A 1 304 ? 37.414 5.688 -14.809 1.00 47.59 304 SER A O 1
ATOM 2366 N N . TYR A 1 305 ? 35.999 5.351 -16.506 1.00 47.88 305 TYR A N 1
ATOM 2367 C CA . TYR A 1 305 ? 35.053 6.391 -16.137 1.00 47.88 305 TYR A CA 1
ATOM 2368 C C . TYR A 1 305 ? 34.014 5.710 -15.247 1.00 47.88 305 TYR A C 1
ATOM 2370 O O . TYR A 1 305 ? 33.426 4.713 -15.665 1.00 47.88 305 TYR A O 1
ATOM 2378 N N . GLU A 1 306 ? 33.847 6.187 -14.012 1.00 56.16 306 GLU A N 1
ATOM 2379 C CA . GLU A 1 306 ? 32.684 5.832 -13.199 1.00 56.16 306 GLU A CA 1
ATOM 2380 C C . GLU A 1 306 ? 31.448 6.193 -14.020 1.00 56.16 306 GLU A C 1
ATOM 2382 O O . GLU A 1 306 ? 31.154 7.370 -14.229 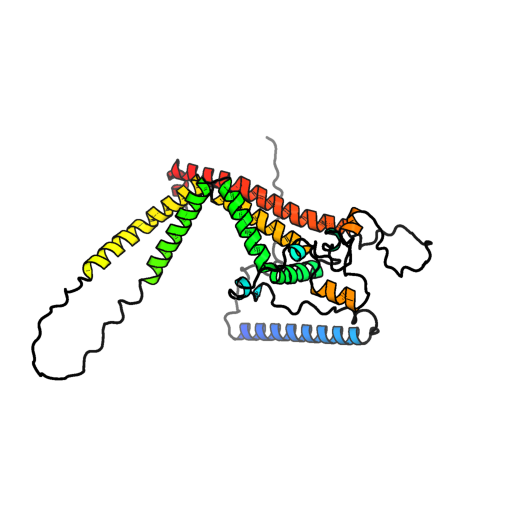1.00 56.16 306 GLU A O 1
ATOM 2387 N N . ASP A 1 307 ? 30.797 5.176 -14.578 1.00 60.06 307 ASP A N 1
ATOM 2388 C CA . ASP A 1 307 ? 29.608 5.349 -15.391 1.00 60.06 307 ASP A CA 1
ATOM 2389 C C . ASP A 1 307 ? 28.504 5.868 -14.454 1.00 60.06 307 ASP A C 1
ATOM 2391 O O . ASP A 1 307 ? 28.134 5.162 -13.507 1.00 60.06 307 ASP A O 1
ATOM 2395 N N . PRO A 1 308 ? 27.993 7.102 -14.639 1.00 56.81 308 PRO A N 1
ATOM 2396 C CA . PRO A 1 308 ? 26.963 7.672 -13.769 1.00 56.81 308 PRO A CA 1
ATOM 2397 C C . PRO A 1 308 ? 25.651 6.863 -13.762 1.00 56.81 308 PRO A C 1
ATOM 2399 O O . PRO A 1 308 ? 24.745 7.195 -13.003 1.00 56.81 308 PRO A O 1
ATOM 2402 N N . GLY A 1 309 ? 25.556 5.796 -14.562 1.00 67.94 309 GLY A N 1
ATOM 2403 C CA . GLY A 1 309 ? 24.457 4.839 -14.594 1.00 67.94 309 GLY A CA 1
ATOM 2404 C C . GLY A 1 309 ? 24.702 3.499 -13.888 1.00 67.94 309 GLY A C 1
ATOM 2405 O O . GLY A 1 309 ? 24.043 2.538 -14.270 1.00 67.94 309 GLY A O 1
ATOM 2406 N N . ASP A 1 310 ? 25.617 3.368 -12.911 1.00 80.50 310 ASP A N 1
ATOM 2407 C CA . ASP A 1 310 ? 25.760 2.090 -12.181 1.00 80.50 310 ASP A CA 1
ATOM 2408 C C . ASP A 1 310 ? 24.449 1.723 -11.439 1.00 80.50 310 ASP A C 1
ATOM 2410 O O . ASP A 1 310 ? 24.108 2.357 -10.428 1.00 80.50 310 ASP A O 1
ATOM 2414 N N . PRO A 1 311 ? 23.719 0.668 -11.864 1.00 79.06 311 PRO A N 1
ATOM 2415 C CA . PRO A 1 311 ? 22.450 0.274 -11.252 1.00 79.06 311 PRO A CA 1
ATOM 2416 C C . PRO A 1 311 ? 22.585 -0.115 -9.784 1.00 79.06 311 PRO A C 1
ATOM 2418 O O . PRO A 1 311 ? 21.613 -0.052 -9.031 1.00 79.06 311 PRO A O 1
ATOM 2421 N N . ARG A 1 312 ? 23.782 -0.525 -9.352 1.00 83.06 312 ARG A N 1
ATOM 2422 C CA . ARG A 1 312 ? 24.034 -0.897 -7.958 1.00 83.06 312 ARG A CA 1
ATOM 2423 C C . ARG A 1 312 ? 24.005 0.317 -7.046 1.00 83.06 312 ARG A C 1
ATOM 2425 O O . ARG A 1 312 ? 23.540 0.196 -5.914 1.00 83.06 312 ARG A O 1
ATOM 2432 N N . LYS A 1 313 ? 24.475 1.471 -7.530 1.00 83.69 313 LYS A N 1
ATOM 2433 C CA . LYS A 1 313 ? 24.428 2.730 -6.785 1.00 83.69 313 LYS A CA 1
ATOM 2434 C C . LYS A 1 313 ? 22.984 3.194 -6.621 1.00 83.69 313 LYS A C 1
ATOM 2436 O O . LYS A 1 313 ? 22.582 3.470 -5.497 1.00 83.69 313 LYS A O 1
ATOM 2441 N N . LEU A 1 314 ? 22.193 3.162 -7.696 1.00 77.50 314 LEU A N 1
ATOM 2442 C CA . LEU A 1 314 ? 20.771 3.510 -7.642 1.00 77.50 314 LEU A CA 1
ATOM 2443 C C . LEU A 1 314 ? 19.975 2.540 -6.758 1.00 77.50 314 LEU A C 1
ATOM 2445 O O . LEU A 1 314 ? 19.185 2.973 -5.928 1.00 77.50 314 LEU A O 1
ATOM 2449 N N . LEU A 1 315 ? 20.206 1.227 -6.875 1.00 81.88 315 LEU A N 1
ATOM 2450 C CA . LEU A 1 315 ? 19.560 0.241 -6.005 1.00 81.88 315 LEU A CA 1
ATOM 2451 C C . LEU A 1 315 ? 19.941 0.451 -4.535 1.00 81.88 315 LEU A C 1
ATOM 2453 O O . LEU A 1 315 ? 19.090 0.306 -3.661 1.00 81.88 315 LEU A O 1
ATOM 2457 N N . ARG A 1 316 ? 21.205 0.795 -4.253 1.00 84.31 316 ARG A N 1
ATOM 2458 C CA . ARG A 1 316 ? 21.650 1.147 -2.901 1.00 84.31 316 ARG A CA 1
ATOM 2459 C C . ARG A 1 316 ? 20.934 2.395 -2.399 1.00 84.31 316 ARG A C 1
ATOM 2461 O O . ARG A 1 316 ? 20.435 2.354 -1.289 1.00 84.31 316 ARG A O 1
ATOM 2468 N N . GLU A 1 317 ? 20.830 3.442 -3.209 1.00 82.44 317 GLU A N 1
ATOM 2469 C CA . GLU A 1 317 ? 20.137 4.683 -2.848 1.00 82.44 317 GLU A CA 1
ATOM 2470 C C . GLU A 1 317 ? 18.639 4.449 -2.599 1.00 82.44 317 GLU A C 1
ATOM 2472 O O . GLU A 1 317 ? 18.115 4.863 -1.568 1.00 82.44 317 GLU A O 1
ATOM 2477 N N . ILE A 1 318 ? 17.961 3.694 -3.473 1.00 78.38 318 ILE A N 1
ATOM 2478 C CA . ILE A 1 318 ? 16.557 3.302 -3.277 1.00 78.38 318 ILE A CA 1
ATOM 2479 C C . ILE A 1 318 ? 16.412 2.478 -1.995 1.00 78.38 318 ILE A C 1
ATOM 2481 O O . ILE A 1 318 ? 15.523 2.755 -1.193 1.00 78.38 318 ILE A O 1
ATOM 2485 N N . ASN A 1 319 ? 17.281 1.490 -1.769 1.00 80.75 319 ASN A N 1
ATOM 2486 C CA . ASN A 1 319 ? 17.245 0.689 -0.550 1.00 80.75 319 ASN A CA 1
ATOM 2487 C C . ASN A 1 319 ? 17.525 1.541 0.689 1.00 80.75 319 ASN A C 1
ATOM 2489 O O . ASN A 1 319 ? 16.819 1.403 1.676 1.00 80.75 319 ASN A O 1
ATOM 2493 N N . GLU A 1 320 ? 18.504 2.438 0.665 1.00 82.38 320 GLU A N 1
ATOM 2494 C CA . GLU A 1 320 ? 18.790 3.328 1.787 1.00 82.38 320 GLU A CA 1
ATOM 2495 C C . GLU A 1 320 ? 17.595 4.233 2.077 1.00 82.38 320 GLU A C 1
ATOM 2497 O O . GLU A 1 320 ? 17.185 4.320 3.227 1.00 82.38 320 GLU A O 1
ATOM 2502 N N . ILE A 1 321 ? 16.969 4.837 1.065 1.00 78.12 321 ILE A N 1
ATOM 2503 C CA . ILE A 1 321 ? 15.787 5.686 1.256 1.00 78.12 321 ILE A CA 1
ATOM 2504 C C . ILE A 1 321 ? 14.611 4.863 1.790 1.00 78.12 321 ILE A C 1
ATOM 2506 O O . ILE A 1 321 ? 14.021 5.226 2.807 1.00 78.12 321 ILE A O 1
ATOM 2510 N N . VAL A 1 322 ? 14.285 3.739 1.144 1.00 75.50 322 VAL A N 1
ATOM 2511 C CA . VAL A 1 322 ? 13.128 2.908 1.503 1.00 75.50 322 VAL A CA 1
ATOM 2512 C C . VAL A 1 322 ? 13.340 2.243 2.856 1.00 75.50 322 VAL A C 1
ATOM 2514 O O . VAL A 1 322 ? 12.480 2.373 3.719 1.00 75.50 322 VAL A O 1
ATOM 2517 N N . PHE A 1 323 ? 14.470 1.572 3.090 1.00 74.44 323 PHE A N 1
ATOM 2518 C CA . PHE A 1 323 ? 14.740 0.889 4.355 1.00 74.44 323 PHE A CA 1
ATOM 2519 C C . PHE A 1 323 ? 15.050 1.854 5.499 1.00 74.44 323 PHE A C 1
ATOM 2521 O O . PHE A 1 323 ? 14.658 1.544 6.622 1.00 74.44 323 PHE A O 1
ATOM 2528 N N . ASN A 1 324 ? 15.668 3.022 5.270 1.00 77.75 324 ASN A N 1
ATOM 2529 C CA . ASN A 1 324 ? 15.784 4.018 6.340 1.00 77.75 324 ASN A CA 1
ATOM 2530 C C . ASN A 1 324 ? 14.421 4.621 6.661 1.00 77.75 324 ASN A C 1
ATOM 2532 O O . ASN A 1 324 ? 14.083 4.702 7.836 1.00 77.75 324 ASN A O 1
ATOM 2536 N N . ALA A 1 325 ? 13.603 4.986 5.670 1.00 72.50 325 ALA A N 1
ATOM 2537 C CA . ALA A 1 325 ? 12.255 5.490 5.937 1.00 72.50 325 ALA A CA 1
ATOM 2538 C C . ALA A 1 325 ? 11.397 4.434 6.653 1.00 72.50 325 ALA A C 1
ATOM 2540 O O . ALA A 1 325 ? 10.746 4.736 7.651 1.00 72.50 325 ALA A O 1
ATOM 2541 N N . ALA A 1 326 ? 11.461 3.181 6.200 1.00 69.81 326 ALA A N 1
ATOM 2542 C CA . ALA A 1 326 ? 10.796 2.036 6.809 1.00 69.81 326 ALA A CA 1
ATOM 2543 C C . ALA A 1 326 ? 11.280 1.759 8.231 1.00 69.81 326 ALA A C 1
ATOM 2545 O O . ALA A 1 326 ? 10.475 1.559 9.135 1.00 69.81 326 ALA A O 1
ATOM 2546 N N . GLY A 1 327 ? 12.598 1.733 8.421 1.00 71.94 327 GLY A N 1
ATOM 2547 C CA . GLY A 1 327 ? 13.256 1.455 9.688 1.00 71.94 327 GLY A CA 1
ATOM 2548 C C . GLY A 1 327 ? 12.984 2.558 10.698 1.00 71.94 327 GLY A C 1
ATOM 2549 O O . GLY A 1 327 ? 12.631 2.260 11.833 1.00 71.94 327 GLY A O 1
ATOM 2550 N N . GLN A 1 328 ? 13.046 3.822 10.277 1.00 73.88 328 GLN A N 1
ATOM 2551 C CA . GLN A 1 328 ? 12.642 4.961 11.096 1.00 73.88 328 GLN A CA 1
ATOM 2552 C C . GLN A 1 328 ? 11.155 4.873 11.435 1.00 73.88 328 GLN A C 1
ATOM 2554 O O . GLN A 1 328 ? 10.813 4.893 12.610 1.00 73.88 328 GLN A O 1
ATOM 2559 N N . ALA A 1 329 ? 10.267 4.662 10.458 1.00 67.25 329 ALA A N 1
ATOM 2560 C CA . ALA A 1 329 ? 8.837 4.491 10.717 1.00 67.25 329 ALA A CA 1
ATOM 2561 C C . ALA A 1 329 ? 8.562 3.334 11.691 1.00 67.25 329 ALA A C 1
ATOM 2563 O O . ALA A 1 329 ? 7.764 3.480 12.613 1.00 67.25 329 ALA A O 1
ATOM 2564 N N . TRP A 1 330 ? 9.262 2.210 11.547 1.00 71.19 330 TRP A N 1
ATOM 2565 C CA . TRP A 1 330 ? 9.169 1.063 12.445 1.00 71.19 330 TRP A CA 1
ATOM 2566 C C . TRP A 1 330 ? 9.666 1.383 13.858 1.00 71.19 330 TRP A C 1
ATOM 2568 O O . TRP A 1 330 ? 8.985 1.067 14.832 1.00 71.19 330 TRP A O 1
ATOM 2578 N N . LEU A 1 331 ? 10.824 2.035 13.988 1.00 76.00 331 LEU A N 1
ATOM 2579 C CA . LEU A 1 331 ? 11.375 2.462 15.275 1.00 76.00 331 LEU A CA 1
ATOM 2580 C C . LEU A 1 331 ? 10.453 3.466 15.969 1.00 76.00 331 LEU A C 1
ATOM 2582 O O . LEU A 1 331 ? 10.204 3.324 17.165 1.00 76.00 331 LEU A O 1
ATOM 2586 N N . LEU A 1 332 ? 9.880 4.415 15.225 1.00 70.31 332 LEU A N 1
ATOM 2587 C CA . LEU A 1 332 ? 8.844 5.316 15.727 1.00 70.31 332 LEU A CA 1
ATOM 2588 C C . LEU A 1 332 ? 7.621 4.502 16.190 1.00 70.31 332 LEU A C 1
ATOM 2590 O O . LEU A 1 332 ? 7.163 4.665 17.316 1.00 70.31 332 LEU A O 1
ATOM 2594 N N . CYS A 1 333 ? 7.152 3.534 15.399 1.00 61.81 333 CYS A N 1
ATOM 2595 C CA . CYS A 1 333 ? 6.032 2.662 15.775 1.00 61.81 333 CYS A CA 1
ATOM 2596 C C . CYS A 1 333 ? 6.313 1.771 16.996 1.00 61.81 333 CYS A C 1
ATOM 2598 O O . CYS A 1 333 ? 5.367 1.329 17.643 1.00 61.81 333 CYS A O 1
ATOM 2600 N N . LEU A 1 334 ? 7.575 1.469 17.311 1.00 68.88 334 LEU A N 1
ATOM 2601 C CA . LEU A 1 334 ? 7.953 0.731 18.519 1.00 68.88 334 LEU A CA 1
ATOM 2602 C C . LEU A 1 334 ? 8.106 1.645 19.737 1.00 68.88 334 LEU A C 1
ATOM 2604 O O . LEU A 1 334 ? 7.690 1.267 20.830 1.00 68.88 334 LEU A O 1
ATOM 2608 N N . ARG A 1 335 ? 8.692 2.829 19.549 1.00 72.25 335 ARG A N 1
ATOM 2609 C CA . ARG A 1 335 ? 9.037 3.765 20.624 1.00 72.25 335 ARG A CA 1
ATOM 2610 C C . ARG A 1 335 ? 7.837 4.583 21.098 1.00 72.25 335 ARG A C 1
ATOM 2612 O O . ARG A 1 335 ? 7.616 4.714 22.299 1.00 72.25 335 ARG A O 1
ATOM 2619 N N . TYR A 1 336 ? 7.023 5.074 20.167 1.00 65.50 336 TYR A N 1
ATOM 2620 C CA . TYR A 1 336 ? 5.910 5.969 20.480 1.00 65.50 336 TYR A CA 1
ATOM 2621 C C . TYR A 1 336 ? 4.802 5.325 21.309 1.00 65.50 336 TYR A C 1
ATOM 2623 O O . TYR A 1 336 ? 4.330 5.995 22.216 1.00 65.50 336 TYR A O 1
ATOM 2631 N N . PRO A 1 337 ? 4.385 4.061 21.103 1.00 61.16 337 PRO A N 1
ATOM 2632 C CA . PRO A 1 337 ? 3.378 3.461 21.969 1.00 61.16 337 PRO A CA 1
ATOM 2633 C C . PRO A 1 337 ? 3.829 3.432 23.423 1.00 61.16 337 PRO A C 1
ATOM 2635 O O . PRO A 1 337 ? 3.009 3.653 24.299 1.00 61.16 337 PRO A O 1
ATOM 2638 N N . GLN A 1 338 ? 5.120 3.201 23.675 1.00 68.69 338 GLN A N 1
ATOM 2639 C CA . GLN A 1 338 ? 5.675 3.151 25.021 1.00 68.69 338 GLN A CA 1
ATOM 2640 C C . GLN A 1 338 ? 5.737 4.548 25.649 1.00 68.69 338 GLN A C 1
ATOM 2642 O O . GLN A 1 338 ? 5.314 4.710 26.787 1.00 68.69 338 GLN A O 1
ATOM 2647 N N . GLU A 1 339 ? 6.174 5.563 24.897 1.00 71.62 339 GLU A N 1
ATOM 2648 C CA . GLU A 1 339 ? 6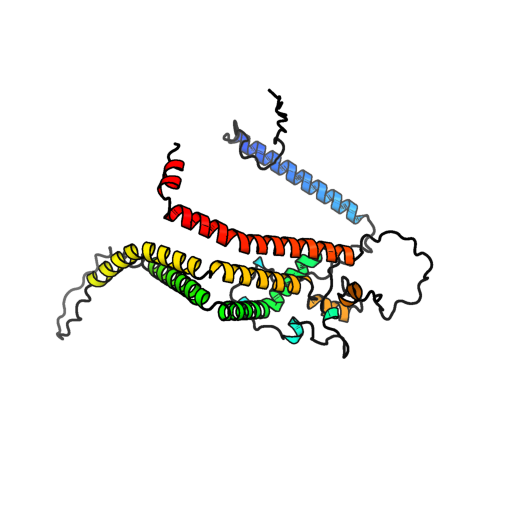.172 6.961 25.353 1.00 71.62 339 GLU A CA 1
ATOM 2649 C C . GLU A 1 339 ? 4.746 7.501 25.562 1.00 71.62 339 GLU A C 1
ATOM 2651 O O . GLU A 1 339 ? 4.492 8.166 26.559 1.00 71.62 339 GLU A O 1
ATOM 2656 N N . TRP A 1 340 ? 3.792 7.157 24.692 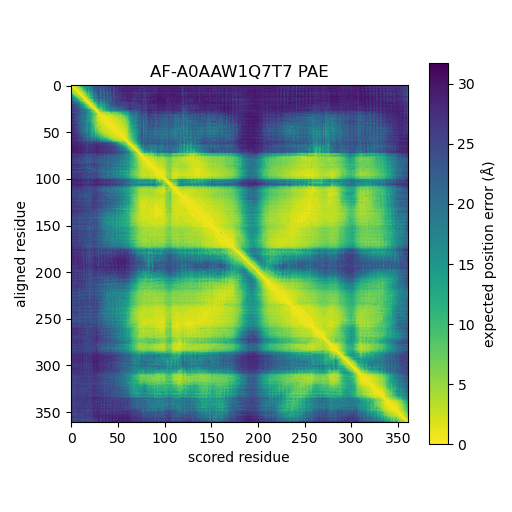1.00 65.00 340 TRP A N 1
ATOM 2657 C CA . TRP A 1 340 ? 2.379 7.529 24.832 1.00 65.00 340 TRP A CA 1
ATOM 2658 C C . TRP A 1 340 ? 1.687 6.789 25.976 1.00 65.00 340 TRP A C 1
ATOM 2660 O O . TRP A 1 340 ? 0.905 7.396 26.698 1.00 65.00 340 TRP A O 1
ATOM 2670 N N . LEU A 1 341 ? 1.971 5.498 26.174 1.00 63.12 341 LEU A N 1
ATOM 2671 C CA . LEU A 1 341 ? 1.499 4.742 27.338 1.00 63.12 341 LEU A CA 1
ATOM 2672 C C . LEU A 1 341 ? 2.065 5.324 28.628 1.00 63.12 341 LEU A C 1
ATOM 2674 O O . LEU A 1 341 ? 1.324 5.455 29.596 1.00 63.12 341 LEU A O 1
ATOM 2678 N N . GLN A 1 342 ? 3.347 5.694 28.631 1.00 74.12 342 GLN A N 1
ATOM 2679 C CA . GLN A 1 342 ? 3.997 6.328 29.771 1.00 74.12 342 GLN A CA 1
ATOM 2680 C C . GLN A 1 342 ? 3.374 7.698 30.052 1.00 74.12 342 GLN A C 1
ATOM 2682 O O . GLN A 1 342 ? 2.973 7.951 31.179 1.00 74.12 342 GLN A O 1
ATOM 2687 N N . GLN A 1 343 ? 3.188 8.535 29.028 1.00 68.81 343 GLN A N 1
ATOM 2688 C CA . GLN A 1 343 ? 2.522 9.830 29.165 1.00 68.81 343 GLN A CA 1
ATOM 2689 C C . GLN A 1 343 ? 1.078 9.681 29.638 1.00 68.81 343 GLN A C 1
ATOM 2691 O O . GLN A 1 343 ? 0.682 10.379 30.559 1.00 68.81 343 GLN A O 1
ATOM 2696 N N . ALA A 1 344 ? 0.296 8.761 29.067 1.00 63.72 344 ALA A N 1
ATOM 2697 C CA . ALA A 1 344 ? -1.078 8.506 29.493 1.00 63.72 344 ALA A CA 1
ATOM 2698 C C . ALA A 1 344 ? -1.137 7.981 30.936 1.00 63.72 344 ALA A C 1
ATOM 2700 O O . ALA A 1 344 ? -1.983 8.414 31.717 1.00 63.72 344 ALA A O 1
ATOM 2701 N N . TYR A 1 345 ? -0.219 7.087 31.309 1.00 71.81 345 TYR A N 1
ATOM 2702 C CA . TYR A 1 345 ? -0.068 6.602 32.678 1.00 71.81 345 TYR A CA 1
ATOM 2703 C C . TYR A 1 345 ? 0.290 7.740 33.640 1.00 71.81 345 TYR A C 1
ATOM 2705 O O . TYR A 1 345 ? -0.345 7.875 34.685 1.00 71.81 345 TYR A O 1
ATOM 2713 N N . ASP A 1 346 ? 1.244 8.593 33.271 1.00 71.69 346 ASP A N 1
ATOM 2714 C CA . ASP A 1 346 ? 1.653 9.752 34.062 1.00 71.69 346 ASP A CA 1
ATOM 2715 C C . ASP A 1 346 ? 0.516 10.783 34.171 1.00 71.69 346 ASP A C 1
ATOM 2717 O O . ASP A 1 346 ? 0.334 11.381 35.229 1.00 71.69 346 ASP A O 1
ATOM 2721 N N . LEU A 1 347 ? -0.315 10.935 33.134 1.00 68.69 347 LEU A N 1
ATOM 2722 C CA . LEU A 1 347 ? -1.492 11.813 33.127 1.00 68.69 347 LEU A CA 1
ATOM 2723 C C . LEU A 1 347 ? -2.600 11.302 34.060 1.00 68.69 347 LEU A C 1
ATOM 2725 O O . LEU A 1 347 ? -3.220 12.090 34.773 1.00 68.69 347 LEU A O 1
ATOM 2729 N N . VAL A 1 348 ? -2.819 9.983 34.101 1.00 65.31 348 VAL A N 1
ATOM 2730 C CA . VAL A 1 348 ? -3.764 9.338 35.031 1.00 65.31 348 VAL A CA 1
ATOM 2731 C C . VAL A 1 348 ? -3.237 9.369 36.468 1.00 65.31 348 VAL A C 1
ATOM 2733 O O . VAL A 1 348 ? -4.003 9.596 37.404 1.00 65.31 348 VAL A O 1
ATOM 2736 N N . ARG A 1 349 ? -1.931 9.154 36.662 1.00 70.50 349 ARG A N 1
ATOM 2737 C CA . ARG A 1 349 ? -1.294 9.100 37.986 1.00 70.50 349 ARG A CA 1
ATOM 2738 C C . ARG A 1 349 ? -1.083 10.486 38.599 1.00 70.50 349 ARG A C 1
ATOM 2740 O O . ARG A 1 349 ? -1.181 10.630 39.817 1.00 70.50 349 ARG A O 1
ATOM 2747 N N . TYR A 1 350 ? -0.819 11.497 37.774 1.00 78.81 350 TYR A N 1
ATOM 2748 C CA . TYR A 1 350 ? -0.507 12.862 38.197 1.00 78.81 350 TYR A CA 1
ATOM 2749 C C . TYR A 1 350 ? -1.347 13.916 37.450 1.00 78.81 350 TYR A C 1
ATOM 2751 O O . TYR A 1 350 ? -0.795 14.823 36.818 1.00 78.81 350 TYR A O 1
ATOM 2759 N N . PRO A 1 351 ? -2.689 13.885 37.570 1.00 62.62 351 PRO A N 1
ATOM 2760 C CA . PRO A 1 351 ? -3.572 14.766 36.799 1.00 62.62 351 PRO A CA 1
ATOM 2761 C C . PRO A 1 351 ? -3.325 16.261 37.073 1.00 62.62 351 PRO A C 1
ATOM 2763 O O . PRO A 1 351 ? -3.513 17.103 36.197 1.00 62.62 351 PRO A O 1
ATOM 2766 N N . ARG A 1 352 ? -2.841 16.610 38.275 1.00 72.38 352 ARG A N 1
ATOM 2767 C CA . ARG A 1 352 ? -2.562 18.001 38.679 1.00 72.38 352 ARG A CA 1
ATOM 2768 C C . ARG A 1 352 ? -1.368 18.636 37.957 1.00 72.38 352 ARG A C 1
ATOM 2770 O O . ARG A 1 352 ? -1.340 19.855 37.830 1.00 72.38 352 ARG A O 1
ATOM 2777 N N . ILE A 1 353 ? -0.403 17.844 37.482 1.00 71.31 353 ILE A N 1
ATOM 2778 C CA . ILE A 1 353 ? 0.798 18.370 36.806 1.00 71.31 353 ILE A CA 1
ATOM 2779 C C . ILE A 1 353 ? 0.435 18.938 35.428 1.00 71.31 353 ILE A C 1
ATOM 2781 O O . ILE A 1 353 ? 0.991 19.948 35.006 1.00 71.31 353 ILE A O 1
ATOM 2785 N N . PHE A 1 354 ? -0.545 18.338 34.752 1.00 55.91 354 PHE A N 1
ATOM 2786 C CA . PHE A 1 354 ? -0.967 18.766 33.419 1.00 55.91 354 PHE A CA 1
ATOM 2787 C C . PHE A 1 354 ? -1.995 19.905 33.441 1.00 55.91 354 PHE A C 1
ATOM 2789 O O . PHE A 1 354 ? -1.998 20.723 32.527 1.00 55.91 354 PHE A O 1
ATOM 2796 N N . LEU A 1 355 ? -2.811 20.015 34.496 1.00 60.41 355 LEU A N 1
ATOM 2797 C CA . LEU A 1 355 ? -3.802 21.093 34.638 1.00 60.41 355 LEU A CA 1
ATOM 2798 C C . LEU A 1 355 ? -3.182 22.458 34.994 1.00 60.41 355 LEU A C 1
ATOM 2800 O O . LEU A 1 355 ? -3.731 23.486 34.615 1.00 60.41 355 LEU A O 1
ATOM 2804 N N . ASN A 1 356 ? -2.031 22.487 35.675 1.00 58.44 356 ASN A N 1
ATOM 2805 C CA . ASN A 1 356 ? -1.374 23.746 36.059 1.00 58.44 356 ASN A CA 1
ATOM 2806 C C . ASN A 1 356 ? -0.570 24.405 34.926 1.00 58.44 356 ASN A C 1
ATOM 2808 O O . ASN A 1 356 ? -0.298 25.600 34.996 1.00 58.44 356 ASN A O 1
ATOM 2812 N N . ASN A 1 357 ? -0.203 23.662 33.878 1.00 53.78 357 ASN A N 1
ATOM 2813 C CA . ASN A 1 357 ? 0.551 24.218 32.749 1.00 53.78 357 ASN A CA 1
ATOM 2814 C C . ASN A 1 357 ? -0.345 24.872 31.680 1.00 53.78 357 ASN A C 1
ATOM 2816 O O . ASN A 1 357 ? 0.178 25.539 30.791 1.00 53.78 357 ASN A O 1
ATOM 2820 N N . SER A 1 358 ? -1.674 24.719 31.753 1.00 48.38 358 SER A N 1
ATOM 2821 C CA . SER A 1 358 ? -2.616 25.326 30.796 1.00 48.38 358 SER A CA 1
ATOM 2822 C C . SER A 1 358 ? -3.226 26.655 31.254 1.00 48.38 358 SER A C 1
ATOM 2824 O O . SER A 1 358 ? -3.938 27.280 30.477 1.00 48.38 358 SER A O 1
ATOM 2826 N N . THR A 1 359 ? -2.968 27.105 32.487 1.00 49.19 359 THR A N 1
ATOM 2827 C CA . THR A 1 359 ? -3.515 28.363 33.041 1.00 49.19 359 THR A CA 1
ATOM 2828 C C . THR A 1 359 ? -2.489 29.498 33.097 1.00 49.19 359 THR A C 1
ATOM 2830 O O . THR A 1 359 ? -2.629 30.420 33.889 1.00 49.19 359 THR A O 1
ATOM 2833 N N . GLY A 1 360 ? -1.446 29.438 32.268 1.00 50.72 360 GLY A N 1
ATOM 2834 C CA . GLY A 1 360 ? -0.498 30.539 32.069 1.00 50.72 360 GLY A CA 1
ATOM 2835 C C . GLY A 1 360 ? -0.972 31.565 31.034 1.00 50.72 360 GLY A C 1
ATOM 2836 O O . GLY A 1 360 ? -0.171 31.952 30.187 1.00 50.72 360 GLY A O 1
ATOM 2837 N N . PHE A 1 361 ? -2.254 31.941 31.070 1.00 42.12 361 PHE A N 1
ATOM 2838 C CA . PHE A 1 361 ? -2.811 33.091 30.351 1.00 42.12 361 PHE A CA 1
ATOM 2839 C C . PHE A 1 361 ? -3.356 34.103 31.350 1.00 42.12 361 PHE A C 1
ATOM 2841 O O . PHE A 1 361 ? -4.030 33.658 32.308 1.00 42.12 361 PHE A O 1
#

Organism: NCBI:txid904363

pLDDT: mean 74.95, std 17.13, range [38.28, 97.5]

InterPro domains:
  IPR004895 Prenylated rab acceptor PRA1 [PF03208] (112-264)

Sequence (361 aa):
MRRLASFGKQSSFSSSPLCPAVPLDGSETVLGLRDLDRHHRATKEAEALAELAKHARSAQQRPNHQARTQHMRYQGPYIHQLTFQDLRRQPQDWLRFIGMESHAGPCSSWAASFNVPEHLTMLAERLEENFVHFLGNYVIVTLLLFSIIMARRPWALLGCGAMGGLWLLQRRAAVSPSQQSSSTSNPSASRPAAATDSSSTPAAFQPGALSRNQDNLTAALPMLTIMGWILFIYTSCLTALLRWATLTALLALFHASFMRPASEISWSRQSGRRTLGWSLAEVYMGRPASGPGSGRLDRRSSRSYEDPGDPRKLLREINEIVFNAAGQAWLLCLRYPQEWLQQAYDLVRYPRIFLNNSTGF

Mean predicted aligned error: 14.94 Å

Solvent-accessible surface area (backbone atoms only — not comparable to full-atom values): 21961 Å² total; per-residue (Å²): 143,82,90,82,82,81,86,83,75,87,76,81,82,85,83,59,99,78,62,93,79,67,83,69,86,58,56,85,41,77,64,40,50,50,53,51,52,50,51,52,49,53,50,52,51,51,50,52,52,50,48,51,52,52,50,56,55,56,71,71,54,77,96,79,72,78,83,82,67,74,60,88,64,88,83,65,77,49,74,94,66,66,50,81,68,63,70,68,45,78,55,58,60,64,48,56,71,69,25,54,55,61,84,77,45,102,76,50,49,45,43,68,33,26,30,49,55,80,45,73,70,52,30,53,53,29,28,41,51,34,42,62,68,38,42,37,44,52,52,51,51,43,52,50,48,44,50,57,55,35,71,77,34,61,56,18,49,54,15,51,49,42,46,50,52,50,50,52,51,53,53,57,61,69,69,66,79,77,80,80,81,78,85,82,79,82,88,84,82,90,81,84,89,82,90,80,90,82,93,72,83,72,78,77,78,68,68,66,67,59,53,59,54,48,58,54,48,62,68,43,46,62,57,54,49,52,52,30,51,51,42,19,58,74,37,40,22,60,53,52,49,49,54,39,52,50,54,42,49,51,53,49,50,50,46,16,39,27,41,62,44,70,67,56,57,56,46,28,68,75,67,72,45,81,66,85,47,46,35,44,48,37,70,74,69,65,47,74,84,79,56,95,77,76,69,85,70,78,93,80,73,89,68,91,64,86,61,94,76,51,64,66,58,54,51,48,51,52,45,50,54,52,50,47,53,49,48,50,52,47,49,48,54,60,49,46,58,55,55,49,50,49,48,52,48,48,45,72,75,41,53,69,69,64,60,63,71,73,64,85,118

Radius of gyration: 33.05 Å; Cα contacts (8 Å, |Δi|>4): 199; chains: 1; bounding box: 109×73×74 Å

Foldseek 3Di:
DDDDDDDDDPDDPPPDPPDPPPPPPPCPDPVNVVVVVVVVVVVVVVVVVVVVVVVVVVVPPDDDDPVPPPPPAPPDDFPVRDDPVLLVDDADDPCLLLCVPCPPDDPDDSLQQFFAFQDPVVLNSLLGQLCSNRVNVLVVVLVVLLVVLCVVQVLLVVLVVLVVVLVVLVVVLVVPDPPPPPPPDDPDDDDDDDDDDDDDPDPPPPPVVVVVVSVVSVVCSVVSVVVSVVSNLVSVNLLSVLVSVLVSVLVSSSSSRTGDRPSQSVCCVVVVDDGRGGGSCCLVVVDPPPRPPPPDDDPPDPDPDPDPRNSNVVVVVVCCVSVVVSVVSNVCSVPVSVVVVVVVVCCVVPVPVVVVVPPPD

Secondary structure (DSSP, 8-state):
-------------TT-TT-S----TTTTSHHHHHHHHHHHHHHHHHHHHHHHHHHHHHHHS-TTSSTT-------SPPGGG--TTGGGSPPPPHHHHTT---SS-TT--GGGTBEE-SSHHHHHHHHHHHHHHTHHHHHHHHHHHHHHHHHT-HHHHHHHHHHHHHHHHHHHHHHTTSSSSS-S----------------------THHHHHHHHHHHHHHHHHHHHHHHHHHHTTHHHHHHHHHHHHHHHHHHHHHHBPPHHHHHHHHHH-PPPSSEEHHHHHH------TT--------------TT-HHHHHHHHHHHHHHHHHHHHHHHHHHHHHHHHHHHHHHH-HHHHHTTS---